Protein AF-Q05W66-F1 (afdb_monomer)

Sequence (215 aa):
MVRSLPITLAFAVAGATLVGPSASAQGSLFTAVPVEETNFVLVAAPIGQGESSQLNIYEQRTSKRPCFAVSGSAPAVVDPLLATFDFTGICNRYIDGNGYSLRIGGDDFGTRYRLAVVKTNQDVELIAVPSRTSASTHVVARAGGAGAGFLKLELEPGWKLMRRHYGDRALGHLYVFREVWPGSEPEPAEPAQSDTDPSADDTKPEAASPAALEP

Radius of gyration: 33.82 Å; Cα contacts (8 Å, |Δi|>4): 365; chains: 1; bounding box: 122×64×103 Å

pLDDT: mean 84.52, std 19.78, range [40.41, 98.81]

Secondary structure (DSSP, 8-state):
----------------------------SSEEEE--GGGEEEEEEEETTTTEEEEEEEEE--TTS-S-EEE-SSSPEEE-GGGGS--TTTEEEE-STTTEEEEETTEE-TTTEEEEEEE-SS-EEEEEEESSTTSPPEEEEE-SS---SSEEEEEPTT-EEEEEEETTEEEEEEEEEESS-TT-PPPPPPP------------PPPPPPPP----

Mean predicted aligned error: 12.91 Å

Foldseek 3Di:
DDDDDDDDDDDPDDDDPPPDDPDPPVQDLKDWAADPPVQKFWKQAADDPFPFTFIKMKGAQDVPDDQWDWDDVQQIAIDRCVVVDVCVNGMDMATALVQEFADAARDTCSVFWDWGWDADQFWIFTWTHGPDPVDDIDTAWTSNGGDTHITTTHGDPQWHKTFIDNVVDTDNYIYRYGHHDVVPDDDPDDPPPPPPPPDDDDDDDDDDDDDDDDD

Nearest PDB structures (foldseek):
  5ljy-assembly1_A  TM=1.955E-01  e=7.771E-01  Hantaan virus 76-118
  4r71-assembly2_C  TM=2.712E-01  e=6.219E+00  Escherichia coli K-12
  8rd8-assembly1_H  TM=1.380E-01  e=8.636E+00  Psychrobacter urativorans

Structure (mmCIF, N/CA/C/O backbone):
data_AF-Q05W66-F1
#
_entry.id   AF-Q05W66-F1
#
loop_
_atom_site.group_PDB
_atom_site.id
_atom_site.type_symbol
_atom_site.label_atom_id
_atom_site.label_alt_id
_atom_site.label_comp_id
_atom_site.label_asym_id
_atom_site.label_entity_id
_atom_site.label_seq_id
_atom_site.pdbx_PDB_ins_code
_atom_site.Cartn_x
_atom_site.Cartn_y
_atom_site.Cartn_z
_atom_site.occupancy
_atom_site.B_iso_or_equiv
_atom_site.auth_seq_id
_atom_site.auth_comp_id
_atom_site.auth_asym_id
_atom_site.auth_atom_id
_atom_site.pdbx_PDB_model_num
ATOM 1 N N . MET A 1 1 ? 63.780 -46.567 -62.711 1.00 42.78 1 MET A N 1
ATOM 2 C CA . MET A 1 1 ? 64.207 -45.163 -62.525 1.00 42.78 1 MET A CA 1
ATOM 3 C C . MET A 1 1 ? 62.993 -44.354 -62.105 1.00 42.78 1 MET A C 1
ATOM 5 O O . MET A 1 1 ? 61.999 -44.474 -62.802 1.00 42.78 1 MET A O 1
ATOM 9 N N . VAL A 1 2 ? 63.129 -43.533 -61.046 1.00 41.09 2 VAL A N 1
ATOM 10 C CA . VAL A 1 2 ? 62.314 -42.323 -60.757 1.00 41.09 2 VAL A CA 1
ATOM 11 C C . VAL A 1 2 ? 60.859 -42.610 -60.322 1.00 41.09 2 VAL A C 1
ATOM 13 O O . VAL A 1 2 ? 60.150 -43.333 -60.994 1.00 41.09 2 VAL A O 1
ATOM 16 N N . ARG A 1 3 ? 60.290 -42.084 -59.233 1.00 42.53 3 ARG A N 1
ATOM 17 C CA . ARG A 1 3 ? 60.699 -41.161 -58.160 1.00 42.53 3 ARG A CA 1
ATOM 18 C C . ARG A 1 3 ? 59.653 -41.332 -57.047 1.00 42.53 3 ARG A C 1
ATOM 20 O O . ARG A 1 3 ? 58.462 -41.327 -57.340 1.00 42.53 3 ARG A O 1
ATOM 27 N N . SER A 1 4 ? 60.086 -41.403 -55.796 1.00 48.19 4 SER A N 1
ATOM 28 C CA . SER A 1 4 ? 59.227 -41.139 -54.639 1.00 48.19 4 SER A CA 1
ATOM 29 C C . SER A 1 4 ? 59.035 -39.628 -54.496 1.00 48.19 4 SER A C 1
ATOM 31 O O . SER A 1 4 ? 60.010 -38.887 -54.632 1.00 48.19 4 SER A O 1
ATOM 33 N N . LEU A 1 5 ? 57.823 -39.176 -54.168 1.00 53.59 5 LEU A N 1
ATOM 34 C CA . LEU A 1 5 ? 57.596 -37.870 -53.547 1.00 53.59 5 LEU A CA 1
ATOM 35 C C . LEU A 1 5 ? 56.498 -38.015 -52.471 1.00 53.59 5 LEU A C 1
ATOM 37 O O . LEU A 1 5 ? 55.404 -38.472 -52.801 1.00 53.59 5 LEU A O 1
ATOM 41 N N . PRO A 1 6 ? 56.775 -37.681 -51.199 1.00 61.06 6 PRO A N 1
ATOM 42 C CA . PRO A 1 6 ? 55.763 -37.578 -50.148 1.00 61.06 6 PRO A CA 1
ATOM 43 C C . PRO A 1 6 ? 55.097 -36.202 -50.242 1.00 61.06 6 PRO A C 1
ATOM 45 O O . PRO A 1 6 ? 55.778 -35.289 -50.687 1.00 61.06 6 PRO A O 1
ATOM 48 N N . ILE A 1 7 ? 53.848 -36.013 -49.795 1.00 55.38 7 ILE A N 1
ATOM 49 C CA . ILE A 1 7 ? 53.351 -34.697 -49.334 1.00 55.38 7 ILE A CA 1
ATOM 50 C C . ILE A 1 7 ? 51.996 -34.836 -48.601 1.00 55.38 7 ILE A C 1
ATOM 52 O O . ILE A 1 7 ? 50.992 -35.275 -49.150 1.00 55.38 7 ILE A O 1
ATOM 56 N N . THR A 1 8 ? 52.075 -34.474 -47.317 1.00 48.09 8 THR A N 1
ATOM 57 C CA . THR A 1 8 ? 51.118 -33.800 -46.416 1.00 48.09 8 THR A CA 1
ATOM 58 C C . THR A 1 8 ? 49.704 -34.332 -46.156 1.00 48.09 8 THR A C 1
ATOM 60 O O . THR A 1 8 ? 48.784 -34.228 -46.959 1.00 48.09 8 THR A O 1
ATOM 63 N N . LEU A 1 9 ? 49.553 -34.701 -44.882 1.00 50.12 9 LEU A N 1
ATOM 64 C CA . LEU A 1 9 ? 48.385 -34.605 -44.011 1.00 50.12 9 LEU A CA 1
ATOM 65 C C . LEU A 1 9 ? 47.638 -33.257 -44.147 1.00 50.12 9 LEU A C 1
ATOM 67 O O . LEU A 1 9 ? 48.252 -32.200 -44.007 1.00 50.12 9 LEU A O 1
ATOM 71 N N . ALA A 1 10 ? 46.312 -33.297 -44.277 1.00 47.03 10 ALA A N 1
ATOM 72 C CA . ALA A 1 10 ? 45.430 -32.188 -43.913 1.00 47.03 10 ALA A CA 1
ATOM 73 C C . ALA A 1 10 ? 44.280 -32.745 -43.059 1.00 47.03 10 ALA A C 1
ATOM 75 O O . ALA A 1 10 ? 43.298 -33.277 -43.570 1.00 47.03 10 ALA A O 1
ATOM 76 N N . PHE A 1 11 ? 44.431 -32.657 -41.736 1.00 47.81 11 PHE A N 1
ATOM 77 C CA . PHE A 1 11 ? 43.329 -32.823 -40.792 1.00 47.81 11 PHE A CA 1
ATOM 78 C C . PHE A 1 11 ? 42.474 -31.551 -40.838 1.00 47.81 11 PHE A C 1
ATOM 80 O O . PHE A 1 11 ? 42.886 -30.511 -40.329 1.00 47.81 11 PHE A O 1
ATOM 87 N N . ALA A 1 12 ? 41.289 -31.620 -41.442 1.00 49.25 12 ALA A N 1
ATOM 88 C CA . ALA A 1 12 ? 40.273 -30.585 -41.287 1.00 49.25 12 ALA A CA 1
ATOM 89 C C . ALA A 1 12 ? 39.531 -30.825 -39.962 1.00 49.25 12 ALA A C 1
ATOM 91 O O . ALA A 1 12 ? 38.670 -31.699 -39.868 1.00 49.25 12 ALA A O 1
ATOM 92 N N . VAL A 1 13 ? 39.902 -30.082 -38.918 1.00 50.97 13 VAL A N 1
ATOM 93 C CA . VAL A 1 13 ? 39.201 -30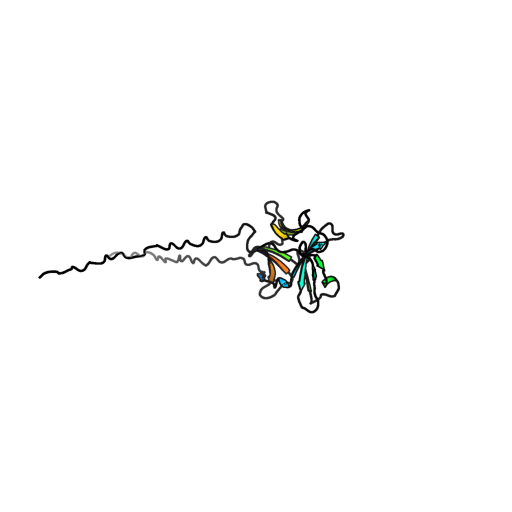.073 -37.628 1.00 50.97 13 VAL A CA 1
ATOM 94 C C . VAL A 1 13 ? 38.163 -28.949 -37.620 1.00 50.97 13 VAL A C 1
ATOM 96 O O . VAL A 1 13 ? 38.506 -27.783 -37.757 1.00 50.97 13 VAL A O 1
ATOM 99 N N . ALA A 1 14 ? 36.910 -29.377 -37.458 1.00 50.44 14 ALA A N 1
ATOM 100 C CA . ALA A 1 14 ? 35.774 -28.777 -36.754 1.00 50.44 14 ALA A CA 1
ATOM 101 C C . ALA A 1 14 ? 35.476 -27.266 -36.864 1.00 50.44 14 ALA A C 1
ATOM 103 O O . ALA A 1 14 ? 36.225 -26.407 -36.412 1.00 50.44 14 ALA A O 1
ATOM 104 N N . GLY A 1 15 ? 34.234 -26.984 -37.264 1.00 45.28 15 GLY A N 1
ATOM 105 C CA . GLY A 1 15 ? 33.550 -25.714 -37.032 1.00 45.28 15 GLY A CA 1
ATOM 106 C C . GLY A 1 15 ? 32.040 -25.911 -36.898 1.00 45.28 15 GLY A C 1
ATOM 107 O O . GLY A 1 15 ? 31.280 -25.323 -37.655 1.00 45.28 15 GLY A O 1
ATOM 108 N N . ALA A 1 16 ? 31.586 -26.777 -35.986 1.00 56.00 16 ALA A N 1
ATOM 109 C CA . ALA A 1 16 ? 30.172 -26.827 -35.616 1.00 56.00 16 ALA A CA 1
ATOM 110 C C . ALA A 1 16 ? 29.905 -25.716 -34.590 1.00 56.00 16 ALA A C 1
ATOM 112 O O . ALA A 1 16 ? 30.181 -25.874 -33.401 1.00 56.00 16 ALA A O 1
ATOM 113 N N . THR A 1 17 ? 29.405 -24.569 -35.048 1.00 53.19 17 THR A N 1
ATOM 114 C CA . THR A 1 17 ? 28.887 -23.515 -34.171 1.00 53.19 17 THR A CA 1
ATOM 115 C C . THR A 1 17 ? 27.607 -24.017 -33.509 1.00 53.19 17 THR A C 1
ATOM 117 O O . THR A 1 17 ? 26.521 -23.930 -34.082 1.00 53.19 17 THR A O 1
ATOM 120 N N . LEU A 1 18 ? 27.733 -24.572 -32.304 1.00 53.19 18 LEU A N 1
ATOM 121 C CA . LEU A 1 18 ? 26.594 -24.818 -31.427 1.00 53.19 18 LEU A CA 1
ATOM 122 C C . LEU A 1 18 ? 26.020 -23.459 -31.016 1.00 53.19 18 LEU A C 1
ATOM 124 O O . LEU A 1 18 ? 26.555 -22.784 -30.137 1.00 53.19 18 LEU A O 1
ATOM 128 N N . VAL A 1 19 ? 24.931 -23.048 -31.664 1.00 59.81 19 VAL A N 1
ATOM 129 C CA . VAL A 1 19 ? 24.070 -21.974 -31.164 1.00 59.81 19 VAL A CA 1
ATOM 130 C C . VAL A 1 19 ? 23.326 -22.552 -29.962 1.00 59.81 19 VAL A C 1
ATOM 132 O O . VAL A 1 19 ? 22.306 -23.222 -30.105 1.00 59.81 19 VAL A O 1
ATOM 135 N N . GLY A 1 20 ? 23.898 -22.380 -28.771 1.00 53.84 20 GLY A N 1
ATOM 136 C CA . GLY A 1 20 ? 23.217 -22.699 -27.521 1.00 53.84 20 GLY A CA 1
ATOM 137 C C . GLY A 1 20 ? 22.013 -21.769 -27.317 1.00 53.84 20 GLY A C 1
ATOM 138 O O . GLY A 1 20 ? 22.053 -20.617 -27.762 1.00 53.84 20 GLY A O 1
ATOM 139 N N . PRO A 1 21 ? 20.936 -22.228 -26.657 1.00 51.75 21 PRO A N 1
ATOM 140 C CA . PRO A 1 21 ? 19.794 -21.374 -26.365 1.00 51.75 21 PRO A CA 1
ATOM 141 C C . PRO A 1 21 ? 20.244 -20.188 -25.505 1.00 51.75 21 PRO A C 1
ATOM 143 O O . PRO A 1 21 ? 20.767 -20.356 -24.403 1.00 51.75 21 PRO A O 1
ATOM 146 N N . SER A 1 22 ? 20.040 -18.975 -26.020 1.00 56.84 22 SER A N 1
ATOM 147 C CA . SER A 1 22 ? 20.201 -17.737 -25.257 1.00 56.84 22 SER A CA 1
ATOM 148 C C . SER A 1 22 ? 19.035 -17.608 -24.280 1.00 56.84 22 SER A C 1
ATOM 150 O O . SER A 1 22 ? 18.028 -16.978 -24.581 1.00 56.84 22 SER A O 1
ATOM 152 N N . ALA A 1 23 ? 19.154 -18.240 -23.117 1.00 55.91 23 ALA A N 1
ATOM 153 C CA . ALA A 1 23 ? 18.226 -18.061 -22.012 1.00 55.91 23 ALA A CA 1
ATOM 154 C C . ALA A 1 23 ? 18.996 -17.556 -20.793 1.00 55.91 23 ALA A C 1
ATOM 156 O O . ALA A 1 23 ? 19.421 -18.324 -19.938 1.00 55.91 23 ALA A O 1
ATOM 157 N N . SER A 1 24 ? 19.141 -16.237 -20.718 1.00 44.25 24 SER A N 1
ATOM 158 C CA . SER A 1 24 ? 19.475 -15.556 -19.471 1.00 44.25 24 SER A CA 1
ATOM 159 C C . SER A 1 24 ? 18.366 -14.561 -19.165 1.00 44.25 24 SER A C 1
ATOM 161 O O . SER A 1 24 ? 18.575 -13.353 -19.181 1.00 44.25 24 SER A O 1
ATOM 163 N N . ALA A 1 25 ? 17.165 -15.069 -18.878 1.00 50.47 25 ALA A N 1
ATOM 164 C CA . ALA A 1 25 ? 16.296 -14.338 -17.971 1.00 50.47 25 ALA A CA 1
ATOM 165 C C . ALA A 1 25 ? 17.044 -14.323 -16.634 1.00 50.47 25 ALA A C 1
ATOM 167 O O . ALA A 1 25 ? 17.128 -15.349 -15.958 1.00 50.47 25 ALA A O 1
ATOM 168 N N . GLN A 1 26 ? 17.663 -13.195 -16.282 1.00 50.19 26 GLN A N 1
ATOM 169 C CA . GLN A 1 26 ? 18.168 -12.965 -14.931 1.00 50.19 26 GLN A CA 1
ATOM 170 C C . GLN A 1 26 ? 16.948 -12.834 -14.018 1.00 50.19 26 GLN A C 1
ATOM 172 O O . GLN A 1 26 ? 16.561 -11.742 -13.616 1.00 50.19 26 GLN A O 1
ATOM 177 N N . GLY A 1 27 ? 16.283 -13.961 -13.760 1.00 56.97 27 GLY A N 1
ATOM 178 C CA . GLY A 1 27 ? 15.206 -14.035 -12.796 1.00 56.97 27 GLY A CA 1
ATOM 179 C C . GLY A 1 27 ? 15.754 -13.525 -11.476 1.00 56.97 27 GLY A C 1
ATOM 180 O O . GLY A 1 27 ? 16.773 -14.021 -10.990 1.00 56.97 27 GLY A O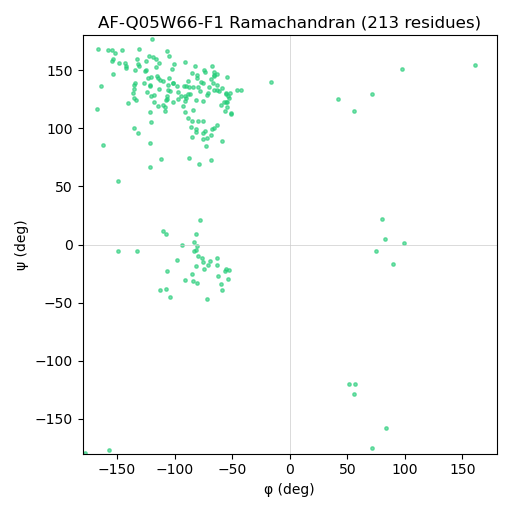 1
ATOM 181 N N . SER A 1 28 ? 15.116 -12.491 -10.930 1.00 70.94 28 SER A N 1
ATOM 182 C CA . SER A 1 28 ? 15.382 -12.054 -9.565 1.00 70.94 28 SER A CA 1
ATOM 183 C C . SER A 1 28 ? 15.422 -13.287 -8.659 1.00 70.94 28 SER A C 1
ATOM 185 O O . SER A 1 28 ? 14.536 -14.138 -8.738 1.00 70.94 28 SER A O 1
ATOM 187 N N . LEU A 1 29 ? 16.438 -13.377 -7.793 1.00 85.75 29 LEU A N 1
ATOM 188 C CA . LEU A 1 29 ? 16.556 -14.442 -6.787 1.00 85.75 29 LEU A CA 1
ATOM 189 C C . LEU A 1 29 ? 15.277 -14.569 -5.937 1.00 85.75 29 LEU A C 1
ATOM 191 O O . LEU A 1 29 ? 15.002 -15.624 -5.369 1.00 85.75 29 LEU A O 1
ATOM 195 N N . PHE A 1 30 ? 14.485 -13.496 -5.881 1.00 93.38 30 PHE A N 1
ATOM 196 C CA . PHE A 1 30 ? 13.158 -13.500 -5.305 1.00 93.38 30 PHE A CA 1
ATOM 197 C C . PHE A 1 30 ? 12.056 -13.493 -6.363 1.00 93.38 30 PHE A C 1
ATOM 199 O O . PHE A 1 30 ? 12.018 -12.643 -7.262 1.00 93.38 30 PHE A O 1
ATOM 206 N N . THR A 1 31 ? 11.087 -14.381 -6.173 1.00 94.81 31 THR A N 1
ATOM 207 C CA . THR A 1 31 ? 9.860 -14.432 -6.967 1.00 94.81 31 THR A CA 1
ATOM 208 C C . THR A 1 31 ? 8.762 -13.585 -6.324 1.00 94.81 31 THR A C 1
ATOM 210 O O . THR A 1 31 ? 8.798 -13.276 -5.129 1.00 94.81 31 THR A O 1
ATOM 213 N N . ALA A 1 32 ? 7.794 -13.172 -7.142 1.00 96.75 32 ALA A N 1
ATOM 214 C CA . ALA A 1 32 ? 6.581 -12.498 -6.703 1.00 96.75 32 ALA A CA 1
ATOM 215 C C . ALA A 1 32 ? 5.410 -13.470 -6.857 1.00 96.75 32 ALA A C 1
ATOM 217 O O . ALA A 1 32 ? 5.123 -13.914 -7.966 1.00 96.75 32 ALA A O 1
ATOM 218 N N . VAL A 1 33 ? 4.756 -13.810 -5.750 1.00 97.62 33 VAL A N 1
ATOM 219 C CA . VAL A 1 33 ? 3.643 -14.768 -5.715 1.00 97.62 33 VAL A CA 1
ATOM 220 C C . VAL A 1 33 ? 2.358 -14.030 -5.338 1.00 97.62 33 VAL A C 1
ATOM 222 O O . VAL A 1 33 ? 2.405 -13.229 -4.404 1.00 97.62 33 VAL A O 1
ATOM 225 N N . PRO A 1 34 ? 1.223 -14.251 -6.027 1.00 97.81 34 PRO A N 1
ATOM 226 C CA . PRO A 1 34 ? -0.044 -13.619 -5.665 1.00 97.81 34 PRO A CA 1
ATOM 227 C C . PRO A 1 34 ? -0.434 -13.865 -4.208 1.00 97.81 34 PRO A C 1
ATOM 229 O O . PRO A 1 34 ? -0.194 -14.943 -3.661 1.00 97.81 34 PRO A O 1
ATOM 232 N N . VAL A 1 35 ? -1.044 -12.858 -3.588 1.00 98.44 35 VAL A N 1
ATOM 233 C CA . VAL A 1 35 ? -1.687 -12.990 -2.276 1.00 98.44 35 VAL A CA 1
ATOM 234 C C . VAL A 1 35 ? -3.204 -13.019 -2.436 1.00 98.44 35 VAL A C 1
ATOM 236 O O . VAL A 1 35 ? -3.730 -12.594 -3.459 1.00 98.44 35 VAL A O 1
ATOM 239 N N . GLU A 1 36 ? -3.907 -13.492 -1.409 1.00 97.75 36 GLU A N 1
ATOM 240 C CA . GLU A 1 36 ? -5.358 -13.327 -1.319 1.00 97.75 36 GLU A CA 1
ATOM 241 C C . GLU A 1 36 ? -5.673 -11.879 -0.923 1.00 97.75 36 GLU A C 1
ATOM 243 O O . GLU A 1 36 ? -5.587 -11.523 0.255 1.00 97.75 36 GLU A O 1
ATOM 248 N N . GLU A 1 37 ? -5.963 -11.027 -1.906 1.00 96.12 37 GLU A N 1
ATOM 249 C CA . GLU A 1 37 ? -6.066 -9.576 -1.716 1.00 96.12 37 GLU A CA 1
ATOM 250 C C . GLU A 1 37 ? -7.182 -9.169 -0.755 1.00 96.12 37 GLU A C 1
ATOM 252 O O . GLU A 1 37 ? -7.043 -8.161 -0.063 1.00 96.12 37 GLU A O 1
ATOM 257 N N . THR A 1 38 ? -8.243 -9.971 -0.616 1.00 97.38 38 THR A N 1
ATOM 258 C CA . THR A 1 38 ? -9.332 -9.680 0.332 1.00 97.38 38 THR A CA 1
ATOM 259 C C . THR A 1 38 ? -8.874 -9.686 1.791 1.00 97.38 38 THR A C 1
ATOM 261 O O . THR A 1 38 ? -9.563 -9.147 2.655 1.00 97.38 38 THR A O 1
ATOM 264 N N . ASN A 1 39 ? -7.716 -10.286 2.085 1.00 98.44 39 ASN A N 1
ATOM 265 C CA . ASN A 1 39 ? -7.112 -10.251 3.416 1.00 98.44 39 ASN A CA 1
ATOM 266 C C . ASN A 1 39 ? -6.336 -8.956 3.687 1.00 98.44 39 ASN A C 1
ATOM 268 O O . ASN A 1 39 ? -5.841 -8.783 4.802 1.00 98.44 39 ASN A O 1
ATOM 272 N N . PHE A 1 40 ? -6.201 -8.060 2.707 1.00 98.81 40 PHE A N 1
ATOM 273 C CA . PHE A 1 40 ? -5.380 -6.859 2.809 1.00 98.81 40 PHE A CA 1
ATOM 274 C C . PHE A 1 40 ? -6.203 -5.575 2.723 1.00 98.81 40 PHE A C 1
ATOM 276 O O . PHE A 1 40 ? -7.247 -5.506 2.079 1.00 98.81 40 PHE A O 1
ATOM 283 N N . VAL A 1 41 ? -5.680 -4.519 3.343 1.00 98.81 41 VAL A N 1
ATOM 284 C CA . VAL A 1 41 ? -6.124 -3.142 3.110 1.00 98.81 41 VAL A CA 1
ATOM 285 C C . VAL A 1 41 ? -4.907 -2.228 2.993 1.00 98.81 41 VAL A C 1
ATOM 287 O O . VAL A 1 41 ? -4.001 -2.284 3.829 1.00 98.81 41 VAL A O 1
ATOM 290 N N . LEU A 1 42 ? -4.871 -1.403 1.943 1.00 98.81 42 LEU A N 1
ATOM 291 C CA . LEU A 1 42 ? -3.902 -0.318 1.801 1.00 98.81 42 LEU A CA 1
ATOM 292 C C . LEU A 1 42 ? -4.493 0.937 2.435 1.00 98.81 42 LEU A C 1
ATOM 294 O O . LEU A 1 42 ? -5.669 1.246 2.244 1.00 98.81 42 LEU A O 1
ATOM 298 N N . VAL A 1 43 ? -3.678 1.653 3.200 1.00 98.75 43 VAL A N 1
ATOM 299 C CA . VAL A 1 43 ? -4.140 2.748 4.048 1.00 98.75 43 VAL A CA 1
ATOM 300 C C . VAL A 1 43 ? -3.211 3.942 3.920 1.00 98.75 43 VAL A C 1
ATOM 302 O O . VAL A 1 43 ? -2.008 3.836 4.165 1.00 98.75 43 VAL A O 1
ATOM 305 N N . ALA A 1 44 ? -3.777 5.100 3.599 1.00 98.50 44 ALA A N 1
ATOM 306 C CA . ALA A 1 44 ? -3.142 6.388 3.817 1.00 98.50 44 ALA A CA 1
ATOM 307 C C . ALA A 1 44 ? -3.218 6.712 5.314 1.00 98.50 44 ALA A C 1
ATOM 309 O O . ALA A 1 44 ? -4.194 7.286 5.794 1.00 98.50 44 ALA A O 1
ATOM 310 N N . ALA A 1 45 ? -2.200 6.308 6.068 1.00 98.06 45 ALA A N 1
ATOM 311 C CA . ALA A 1 45 ? -2.152 6.486 7.512 1.00 98.06 45 ALA A CA 1
ATOM 312 C C . ALA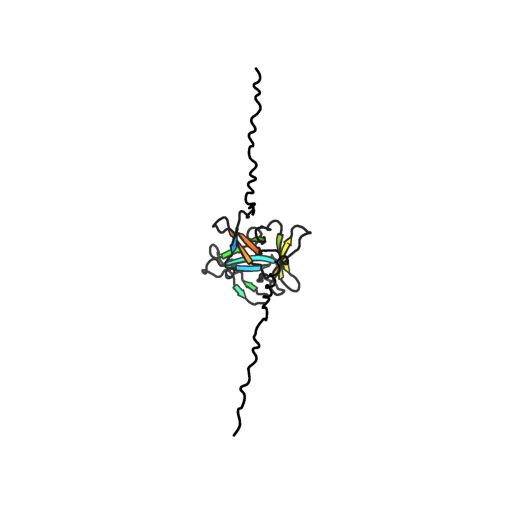 A 1 45 ? -1.531 7.844 7.878 1.00 98.06 45 ALA A C 1
ATOM 314 O O . ALA A 1 45 ? -0.451 8.161 7.374 1.00 98.06 45 ALA A O 1
ATOM 315 N N . PRO A 1 46 ? -2.169 8.650 8.742 1.00 96.44 46 PRO A N 1
ATOM 316 C CA . PRO A 1 46 ? -1.647 9.948 9.149 1.00 96.44 46 PRO A CA 1
ATOM 317 C C . PRO A 1 46 ? -0.353 9.803 9.961 1.00 96.44 46 PRO A C 1
ATOM 319 O O . PRO A 1 46 ? -0.202 8.876 10.757 1.00 96.44 46 PRO A O 1
ATOM 322 N N . ILE A 1 47 ? 0.564 10.753 9.784 1.00 93.81 47 ILE A N 1
ATOM 323 C CA . ILE A 1 47 ? 1.796 10.877 10.571 1.00 93.81 47 ILE A CA 1
ATOM 324 C C . ILE A 1 47 ? 1.639 12.052 11.539 1.00 93.81 47 ILE A C 1
ATOM 326 O O . ILE A 1 47 ? 1.235 13.147 11.140 1.00 93.81 47 ILE A O 1
ATOM 330 N N . GLY A 1 48 ? 1.996 11.848 12.810 1.00 90.31 48 GLY A N 1
ATOM 331 C CA . GLY A 1 48 ? 1.944 12.897 13.831 1.00 90.31 48 GLY A CA 1
ATOM 332 C C . GLY A 1 48 ? 0.540 13.492 13.964 1.00 90.31 48 GLY A C 1
ATOM 333 O O . GLY A 1 48 ? -0.406 12.769 14.253 1.00 90.31 48 GLY A O 1
ATOM 334 N N . GLN A 1 49 ? 0.414 14.802 13.727 1.00 85.56 49 GLN A N 1
ATOM 335 C CA . GLN A 1 49 ? -0.862 15.530 13.804 1.00 85.56 49 GLN A CA 1
ATOM 336 C C . GLN A 1 49 ? -1.752 15.374 12.553 1.00 85.56 49 GLN A C 1
ATOM 338 O O . GLN A 1 49 ? -2.859 15.898 12.524 1.00 85.56 49 GLN A O 1
ATOM 343 N N . GLY A 1 50 ? -1.300 14.644 11.525 1.00 86.56 50 GLY A N 1
ATOM 344 C CA . GLY A 1 50 ? -2.108 14.320 10.342 1.00 86.56 50 GLY A CA 1
ATOM 345 C C . GLY A 1 50 ? -1.873 15.192 9.106 1.00 86.56 50 GLY A C 1
ATOM 346 O O . GLY A 1 50 ? -2.477 14.924 8.067 1.00 86.56 50 GLY A O 1
ATOM 347 N N . GLU A 1 51 ? -0.950 16.156 9.167 1.00 87.62 51 GLU A N 1
ATOM 348 C CA . GLU A 1 51 ? -0.561 17.002 8.022 1.00 87.62 51 GLU A CA 1
ATOM 349 C C . GLU A 1 51 ? -0.003 16.187 6.844 1.00 87.62 51 GLU A C 1
ATOM 351 O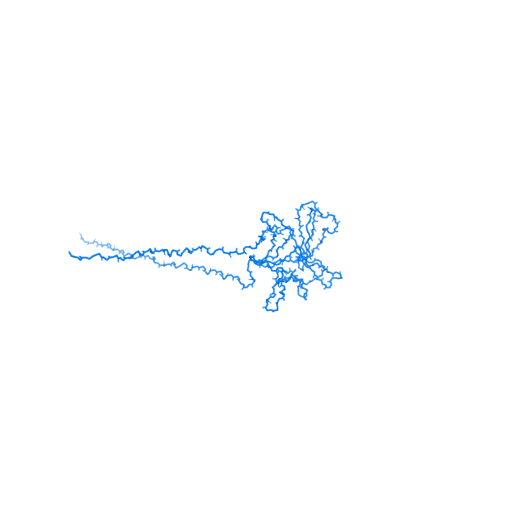 O . GLU A 1 51 ? -0.233 16.496 5.678 1.00 87.62 51 GLU A O 1
ATOM 356 N N . SER A 1 52 ? 0.692 15.088 7.140 1.00 93.38 52 SER A N 1
ATOM 357 C CA . SER A 1 52 ? 1.208 14.146 6.144 1.00 93.38 52 SER A CA 1
ATOM 358 C C . SER A 1 52 ? 0.670 12.741 6.395 1.00 93.38 52 SER A C 1
ATOM 360 O O . SER A 1 52 ? 0.166 12.438 7.480 1.00 93.38 52 SER A O 1
ATOM 362 N N . SER A 1 53 ? 0.754 11.890 5.374 1.00 97.19 53 SER A N 1
ATOM 363 C CA . SER A 1 53 ? 0.392 10.478 5.469 1.00 97.19 53 SER A CA 1
ATOM 364 C C . SER A 1 53 ? 1.492 9.595 4.889 1.00 97.19 53 SER A C 1
ATOM 366 O O . SER A 1 53 ? 2.239 10.009 4.003 1.00 97.19 53 SER A O 1
ATOM 368 N N . GLN A 1 54 ? 1.561 8.363 5.376 1.00 97.31 54 GLN A N 1
ATOM 369 C CA . GLN A 1 54 ? 2.373 7.282 4.824 1.00 97.31 54 GLN A CA 1
ATOM 370 C C . GLN A 1 54 ? 1.487 6.123 4.379 1.00 97.31 54 GLN A C 1
ATOM 372 O O . GLN A 1 54 ? 0.340 5.999 4.812 1.00 97.31 54 GLN A O 1
ATOM 377 N N . LEU A 1 55 ? 2.037 5.257 3.530 1.00 98.62 55 LEU A N 1
ATOM 378 C CA . LEU A 1 55 ? 1.395 3.996 3.199 1.00 98.62 55 LEU A CA 1
ATOM 379 C C . LEU A 1 55 ? 1.562 3.024 4.368 1.00 98.62 55 LEU A C 1
ATOM 381 O O . LEU A 1 55 ? 2.678 2.687 4.754 1.00 98.62 55 LEU A O 1
ATOM 385 N N . ASN A 1 56 ? 0.442 2.524 4.867 1.00 98.69 56 ASN A N 1
ATOM 386 C CA . ASN A 1 56 ? 0.398 1.317 5.671 1.00 98.69 56 ASN A CA 1
ATOM 387 C C . ASN A 1 56 ? -0.373 0.239 4.906 1.00 98.69 56 ASN A C 1
ATOM 389 O O . ASN A 1 56 ? -1.368 0.534 4.251 1.00 98.69 56 ASN A O 1
ATOM 393 N N . ILE A 1 57 ? 0.054 -1.015 5.020 1.00 98.81 57 ILE A N 1
ATOM 394 C CA . ILE A 1 57 ? -0.700 -2.175 4.540 1.00 98.81 57 ILE A CA 1
ATOM 395 C C . ILE A 1 57 ? -0.963 -3.080 5.741 1.00 98.81 57 ILE A C 1
ATOM 397 O O . ILE A 1 57 ? -0.032 -3.422 6.482 1.00 98.81 57 ILE A O 1
ATOM 401 N N . TYR A 1 58 ? -2.220 -3.453 5.953 1.00 98.81 58 TYR A N 1
ATOM 402 C CA . TYR A 1 58 ? -2.616 -4.392 7.004 1.00 98.81 58 TYR A CA 1
ATOM 403 C C . TYR A 1 58 ? -3.068 -5.703 6.379 1.00 98.81 58 TYR A C 1
ATOM 405 O O . TYR A 1 58 ? -3.733 -5.689 5.350 1.00 98.81 58 TYR A O 1
ATOM 413 N N . GLU A 1 59 ? -2.707 -6.822 7.003 1.00 98.75 59 GLU A N 1
ATOM 414 C CA . GLU A 1 59 ? -3.067 -8.170 6.552 1.00 98.75 59 GLU A CA 1
ATOM 415 C C . GLU A 1 59 ? -3.785 -8.934 7.664 1.00 98.75 59 GLU A C 1
ATOM 417 O O . GLU A 1 59 ? -3.278 -9.029 8.787 1.00 98.75 59 GLU A O 1
ATOM 422 N N . GLN A 1 60 ? -4.915 -9.544 7.320 1.00 98.69 60 GLN A N 1
ATOM 423 C CA . GLN A 1 60 ? -5.633 -10.526 8.119 1.00 98.69 60 GLN A CA 1
ATOM 424 C C . GLN A 1 60 ? -5.037 -11.921 7.884 1.00 98.69 60 GLN A C 1
ATOM 426 O O . GLN A 1 60 ? -5.257 -12.528 6.841 1.00 98.69 60 GLN A O 1
ATOM 431 N N . ARG A 1 61 ? -4.290 -12.469 8.853 1.00 98.00 61 ARG A N 1
ATOM 432 C CA . ARG A 1 61 ? -3.670 -13.804 8.700 1.00 98.00 61 ARG A CA 1
ATOM 433 C C . ARG A 1 61 ? -4.544 -14.945 9.198 1.00 98.00 61 ARG A C 1
ATOM 435 O O . ARG A 1 61 ? -4.418 -16.072 8.736 1.00 98.00 61 ARG A O 1
ATOM 442 N N . THR A 1 62 ? -5.369 -14.674 10.205 1.00 98.06 62 THR A N 1
ATOM 443 C CA . THR A 1 62 ? -6.270 -15.657 10.829 1.00 98.06 62 THR A CA 1
ATOM 444 C C . THR A 1 62 ? -7.577 -14.978 11.196 1.00 98.06 62 THR A C 1
ATOM 446 O O . THR A 1 62 ? -7.568 -13.788 11.465 1.00 98.06 62 THR A O 1
ATOM 449 N N . SER A 1 63 ? -8.684 -15.700 11.323 1.00 96.69 63 SER A N 1
ATOM 450 C CA . SER A 1 63 ? -9.976 -15.118 11.724 1.00 96.69 63 SER A CA 1
ATOM 451 C C . SER A 1 63 ? -10.142 -14.915 13.239 1.00 96.69 63 SER A C 1
ATOM 453 O O . SER A 1 63 ? -11.234 -14.580 13.692 1.00 96.69 63 SER A O 1
ATOM 455 N N . LYS A 1 64 ? -9.083 -15.100 14.048 1.00 97.69 64 LYS A N 1
ATOM 456 C CA . LYS A 1 64 ? -9.171 -15.041 15.522 1.00 97.69 64 LYS A CA 1
ATOM 457 C C . LYS A 1 64 ? -9.685 -13.691 16.027 1.00 97.69 64 LYS A C 1
ATOM 459 O O . LYS A 1 64 ? -10.433 -13.656 16.999 1.00 97.69 64 LYS A O 1
ATOM 464 N N . ARG A 1 65 ? -9.254 -12.598 15.391 1.00 98.00 65 ARG A N 1
ATOM 465 C CA . ARG A 1 65 ? -9.756 -11.233 15.601 1.00 98.00 65 ARG A CA 1
ATOM 466 C C . ARG A 1 65 ? -9.566 -10.392 14.339 1.00 98.00 65 ARG A C 1
ATOM 468 O O . ARG A 1 65 ? -8.556 -10.589 13.663 1.00 98.00 65 ARG A O 1
ATOM 475 N N . PRO A 1 66 ? -10.474 -9.446 14.049 1.00 98.44 66 PRO A N 1
ATOM 476 C CA . PRO A 1 66 ? -10.327 -8.545 12.914 1.00 98.44 66 PRO A CA 1
ATOM 477 C C . PRO A 1 66 ? -9.118 -7.618 13.097 1.00 98.44 66 PRO A C 1
ATOM 479 O O . PRO A 1 66 ? -8.919 -7.037 14.164 1.00 98.44 66 PRO A O 1
ATOM 482 N N . CYS A 1 67 ? -8.306 -7.489 12.051 1.00 98.75 67 CYS A N 1
ATOM 483 C CA . CYS A 1 67 ? -7.124 -6.625 12.031 1.00 98.75 67 CYS A CA 1
ATOM 484 C C . CYS A 1 67 ? -7.464 -5.181 11.663 1.00 98.75 67 CYS A C 1
ATOM 486 O O . CYS A 1 67 ? -6.747 -4.261 12.047 1.00 98.75 67 CYS A O 1
ATOM 488 N N . PHE A 1 68 ? -8.554 -4.983 10.930 1.00 98.69 68 PHE A N 1
ATOM 489 C CA . PHE A 1 68 ? -9.048 -3.684 10.509 1.00 98.69 68 PHE A CA 1
ATOM 490 C C . PHE A 1 68 ? -10.560 -3.749 10.275 1.00 98.69 68 PHE A C 1
ATOM 492 O O . PHE A 1 68 ? -11.112 -4.830 10.061 1.00 98.69 68 PHE A O 1
ATOM 499 N N . ALA A 1 69 ? -11.217 -2.594 10.294 1.00 98.38 69 ALA A N 1
ATOM 500 C CA . ALA A 1 69 ? -12.578 -2.425 9.794 1.00 98.38 69 ALA A CA 1
ATOM 501 C C . ALA A 1 69 ? -12.610 -1.288 8.768 1.00 98.38 69 ALA A C 1
ATOM 503 O O . ALA A 1 69 ? -11.822 -0.350 8.859 1.00 98.38 69 ALA A O 1
ATOM 504 N N . VAL A 1 70 ? -13.506 -1.378 7.787 1.00 98.31 70 VAL A N 1
ATOM 505 C CA . VAL A 1 70 ? -13.683 -0.360 6.743 1.00 98.31 70 VAL A CA 1
ATOM 506 C C . VAL A 1 70 ? -15.116 0.148 6.795 1.00 98.31 70 VAL A C 1
ATOM 508 O O . VAL A 1 70 ? -16.050 -0.640 6.940 1.00 98.31 70 VAL A O 1
ATOM 511 N N . SER A 1 71 ? -15.293 1.460 6.673 1.00 97.38 71 SER A N 1
ATOM 512 C CA . SER A 1 71 ? -16.609 2.104 6.647 1.00 97.38 71 SER A CA 1
ATOM 513 C C . SER A 1 71 ? -16.644 3.266 5.656 1.00 97.38 71 SER A C 1
ATOM 515 O O . SER A 1 71 ? -15.622 3.897 5.391 1.00 97.38 71 SER A O 1
ATOM 517 N N . GLY A 1 72 ? -17.825 3.554 5.104 1.00 94.25 72 GLY A N 1
ATOM 518 C CA . GLY A 1 72 ? -17.973 4.542 4.032 1.00 94.25 72 GLY A CA 1
ATOM 519 C C . GLY A 1 72 ? -17.401 4.056 2.695 1.00 94.25 72 GLY A C 1
ATOM 520 O O . GLY A 1 72 ? -17.002 2.900 2.563 1.00 94.25 72 GLY A O 1
ATOM 521 N N . SER A 1 73 ? -17.396 4.932 1.688 1.00 88.56 73 SER A N 1
ATOM 522 C CA . SER A 1 73 ? -17.009 4.553 0.320 1.00 88.56 73 SER A CA 1
ATOM 523 C C . SER A 1 73 ? -16.359 5.659 -0.523 1.00 88.56 73 SER A C 1
ATOM 525 O O . SER A 1 73 ? -15.942 5.361 -1.634 1.00 88.56 73 SER A O 1
ATOM 527 N N . ALA A 1 74 ? -16.279 6.913 -0.051 1.00 87.44 74 ALA A N 1
ATOM 528 C CA . ALA A 1 74 ? -15.718 8.026 -0.834 1.00 87.44 74 ALA A CA 1
ATOM 529 C C . ALA A 1 74 ? -15.327 9.253 0.033 1.00 87.44 74 ALA A C 1
ATOM 531 O O . ALA A 1 74 ? -16.131 10.178 0.171 1.00 87.44 74 ALA A O 1
ATOM 532 N N . PRO A 1 75 ? -14.114 9.293 0.620 1.00 95.19 75 PRO A N 1
ATOM 533 C CA . PRO A 1 75 ? -13.188 8.173 0.785 1.00 95.19 75 PRO A CA 1
ATOM 534 C C . PRO A 1 75 ? -13.658 7.215 1.892 1.00 95.19 75 PRO A C 1
ATOM 536 O O . PRO A 1 75 ? -14.324 7.620 2.848 1.00 95.19 75 PRO A O 1
ATOM 539 N N . ALA A 1 76 ? -13.324 5.929 1.777 1.00 98.12 76 ALA A N 1
ATOM 540 C CA . ALA A 1 76 ? -13.585 4.970 2.850 1.00 98.12 76 ALA A CA 1
ATOM 541 C C . ALA A 1 76 ? -12.579 5.152 4.001 1.00 98.12 76 ALA A C 1
ATOM 543 O O . ALA A 1 76 ? -11.381 5.336 3.775 1.00 98.12 76 ALA A O 1
ATOM 544 N N . VAL A 1 77 ? -13.060 5.069 5.240 1.00 98.25 77 VAL A N 1
ATOM 545 C CA . VAL A 1 77 ? -12.257 5.192 6.464 1.00 98.25 77 VAL A CA 1
ATOM 546 C C . VAL A 1 77 ? -11.909 3.803 6.990 1.00 98.25 77 VAL A C 1
ATOM 548 O O . VAL A 1 77 ? -12.766 2.917 7.043 1.00 98.25 77 VAL A O 1
ATOM 551 N N . VAL A 1 78 ? -10.654 3.627 7.401 1.00 98.69 78 VAL A N 1
ATOM 552 C CA . VAL A 1 78 ? -10.116 2.389 7.971 1.00 98.69 78 VAL A CA 1
ATOM 553 C C . VAL A 1 78 ? -9.882 2.565 9.466 1.00 98.69 78 VAL A C 1
ATOM 555 O O . VAL A 1 78 ? -9.125 3.438 9.879 1.00 98.69 78 VAL A O 1
ATOM 558 N N . ASP A 1 79 ? -10.473 1.697 10.279 1.00 98.44 79 ASP A N 1
ATOM 559 C CA . ASP A 1 79 ? -10.142 1.571 11.698 1.00 98.44 79 ASP A CA 1
ATOM 560 C C . ASP A 1 79 ? -9.029 0.516 11.877 1.00 98.44 79 ASP A C 1
ATOM 562 O O . ASP A 1 79 ? -9.260 -0.666 11.585 1.00 98.44 79 ASP A O 1
ATOM 566 N N . PRO A 1 80 ? -7.809 0.893 12.314 1.00 97.88 80 PRO A N 1
ATOM 567 C CA . PRO A 1 80 ? -6.691 -0.028 12.506 1.00 97.88 80 PRO A CA 1
ATOM 568 C C . PRO A 1 80 ? -6.819 -0.825 13.819 1.00 97.88 80 PRO A C 1
ATOM 570 O O . PRO A 1 80 ? -6.010 -0.678 14.741 1.00 97.88 80 PRO A O 1
ATOM 573 N N . LEU A 1 81 ? -7.793 -1.737 13.880 1.00 98.62 81 LEU A N 1
ATOM 574 C CA . LEU A 1 81 ? -8.105 -2.561 15.059 1.00 98.62 81 LEU A CA 1
ATOM 575 C C . LEU A 1 81 ? -6.904 -3.338 15.619 1.00 98.62 81 LEU A C 1
ATOM 577 O O . LEU A 1 81 ? -6.829 -3.550 16.831 1.00 98.62 81 LEU A O 1
ATOM 581 N N . LEU A 1 82 ? -5.937 -3.716 14.774 1.00 98.00 82 LEU A N 1
ATOM 582 C CA . LEU A 1 82 ? -4.691 -4.369 15.189 1.00 98.00 82 LEU A CA 1
ATOM 583 C C . LEU A 1 82 ? -3.895 -3.587 16.249 1.00 98.00 82 LEU A C 1
ATOM 585 O O . LEU A 1 82 ? -3.075 -4.176 16.944 1.00 98.00 82 LEU A O 1
ATOM 589 N N . ALA A 1 83 ? -4.113 -2.275 16.386 1.00 96.00 83 ALA A N 1
ATOM 590 C CA . ALA A 1 83 ? -3.460 -1.452 17.405 1.00 96.00 83 ALA A CA 1
ATOM 591 C C . ALA A 1 83 ? -4.057 -1.633 18.814 1.00 96.00 83 ALA A C 1
ATOM 593 O O . ALA A 1 83 ? -3.472 -1.173 19.791 1.00 96.00 83 ALA A O 1
ATOM 594 N N . THR A 1 84 ? -5.207 -2.301 18.933 1.00 97.56 84 THR A N 1
ATOM 595 C CA . THR A 1 84 ? -5.937 -2.470 20.202 1.00 97.56 84 THR A CA 1
ATOM 596 C C . THR A 1 84 ? -5.580 -3.764 20.936 1.00 97.56 84 THR A C 1
ATOM 598 O O . THR A 1 84 ? -6.112 -4.038 22.014 1.00 97.56 84 THR A O 1
ATOM 601 N N . PHE A 1 85 ? -4.690 -4.587 20.368 1.00 98.06 85 PHE A N 1
ATOM 602 C CA . PHE A 1 85 ? -4.329 -5.877 20.938 1.00 98.06 85 PHE A CA 1
ATOM 603 C C . PHE A 1 85 ? -2.969 -6.422 20.476 1.00 98.06 85 PHE A C 1
ATOM 605 O O . PHE A 1 85 ? -2.403 -5.954 19.495 1.00 98.06 85 PHE A O 1
ATOM 612 N N . ASP A 1 86 ? -2.462 -7.465 21.150 1.00 97.75 86 ASP A N 1
ATOM 613 C CA . ASP A 1 86 ? -1.308 -8.231 20.657 1.00 97.75 86 ASP A CA 1
ATOM 614 C C . ASP A 1 86 ? -1.681 -9.007 19.389 1.00 97.75 86 ASP A C 1
ATOM 616 O O . ASP A 1 86 ? -2.333 -10.059 19.430 1.00 97.75 86 ASP A O 1
ATOM 620 N N . PHE A 1 87 ? -1.301 -8.439 18.250 1.00 97.75 87 PHE A N 1
ATOM 621 C CA . PHE A 1 87 ? -1.628 -8.951 16.930 1.00 97.75 87 PHE A CA 1
ATOM 622 C C . PHE A 1 87 ? -0.690 -10.065 16.449 1.00 97.75 87 PHE A C 1
ATOM 624 O O . PHE A 1 87 ? -0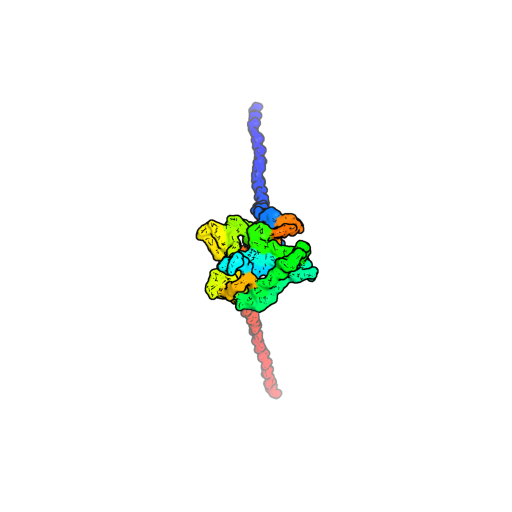.861 -10.554 15.327 1.00 97.75 87 PHE A O 1
ATOM 631 N N . THR A 1 88 ? 0.278 -10.494 17.267 1.00 97.25 88 THR A N 1
ATOM 632 C CA . THR A 1 88 ? 1.260 -11.522 16.905 1.00 97.25 88 THR A CA 1
ATOM 633 C C . THR A 1 88 ? 0.573 -12.802 16.429 1.00 97.25 88 THR A C 1
ATOM 635 O O . THR A 1 88 ? -0.258 -13.393 17.115 1.00 97.25 88 THR A O 1
ATOM 638 N N . GLY A 1 89 ? 0.902 -13.226 15.206 1.00 97.19 89 GLY A N 1
ATOM 639 C CA . GLY A 1 89 ? 0.307 -14.406 14.570 1.00 97.19 89 GLY A CA 1
ATOM 640 C C . GLY A 1 89 ? -1.128 -14.223 14.056 1.00 97.19 89 GLY A C 1
ATOM 641 O O . GLY A 1 89 ? -1.628 -15.117 13.381 1.00 97.19 89 GLY A O 1
ATOM 642 N N . ILE A 1 90 ? -1.775 -13.082 14.317 1.00 98.56 90 ILE A N 1
ATOM 643 C CA . ILE A 1 90 ? -3.153 -12.780 13.895 1.00 98.56 90 ILE A CA 1
ATOM 644 C C . ILE A 1 90 ? -3.159 -11.820 12.702 1.00 98.56 90 ILE A C 1
ATOM 646 O O . ILE A 1 90 ? -3.868 -12.070 11.727 1.00 98.56 90 ILE A O 1
ATOM 650 N N . CYS A 1 91 ? -2.344 -10.766 12.767 1.00 98.69 91 CYS A N 1
ATOM 651 C CA . CYS A 1 91 ? -2.221 -9.739 11.734 1.00 98.69 91 CYS A CA 1
ATOM 652 C C . CYS A 1 91 ? -0.766 -9.589 11.289 1.00 98.69 91 CYS A C 1
ATOM 654 O O . CYS A 1 91 ? 0.149 -9.887 12.059 1.00 98.69 91 CYS A O 1
ATOM 656 N N . ASN A 1 92 ? -0.543 -9.061 10.086 1.00 98.38 92 ASN A N 1
ATOM 657 C CA . ASN A 1 92 ? 0.716 -8.387 9.758 1.00 98.38 92 ASN A CA 1
ATOM 658 C C . ASN A 1 92 ? 0.471 -6.898 9.516 1.00 98.38 92 ASN A C 1
ATOM 660 O O . ASN A 1 92 ? -0.629 -6.471 9.155 1.00 98.38 92 ASN A O 1
ATOM 664 N N . ARG A 1 93 ? 1.537 -6.118 9.705 1.00 98.00 93 ARG A N 1
ATOM 665 C CA . ARG A 1 93 ? 1.566 -4.678 9.475 1.00 98.00 93 ARG A CA 1
ATOM 666 C C . ARG A 1 93 ? 2.822 -4.312 8.688 1.00 98.00 93 ARG A C 1
ATOM 668 O O . ARG A 1 93 ? 3.925 -4.591 9.153 1.00 98.00 93 ARG A O 1
ATOM 675 N N . TYR A 1 94 ? 2.647 -3.651 7.548 1.00 98.44 94 TYR A N 1
ATOM 676 C CA . TYR A 1 94 ? 3.722 -3.188 6.666 1.00 98.44 94 TYR A CA 1
ATOM 677 C C . TYR A 1 94 ? 3.671 -1.660 6.583 1.00 98.44 94 TYR A C 1
ATOM 679 O O . TYR A 1 94 ? 2.623 -1.119 6.244 1.00 98.44 94 TYR A O 1
ATOM 687 N N . ILE A 1 95 ? 4.754 -0.960 6.936 1.00 96.25 95 ILE A N 1
ATOM 688 C CA . ILE A 1 95 ? 4.728 0.506 7.158 1.00 96.25 95 ILE A CA 1
ATOM 689 C C . ILE A 1 95 ? 5.860 1.274 6.469 1.00 96.25 95 ILE A C 1
ATOM 691 O O . ILE A 1 95 ? 5.912 2.496 6.563 1.00 96.25 95 ILE A O 1
ATOM 695 N N . ASP A 1 96 ? 6.807 0.569 5.851 1.00 94.50 96 ASP A N 1
ATOM 696 C CA . ASP A 1 96 ? 8.008 1.162 5.273 1.00 94.50 96 ASP A CA 1
ATOM 697 C C . ASP A 1 96 ? 8.612 0.275 4.168 1.00 94.50 96 ASP A C 1
ATOM 699 O O . ASP A 1 96 ? 8.093 -0.796 3.833 1.00 94.50 96 ASP A O 1
ATOM 703 N N . GLY A 1 97 ? 9.755 0.715 3.631 1.00 93.00 97 GLY A N 1
ATOM 704 C CA . GLY A 1 97 ? 10.510 0.004 2.596 1.00 93.00 97 GLY A CA 1
ATOM 705 C C . GLY A 1 97 ? 11.055 -1.372 3.007 1.00 93.00 97 GLY A C 1
ATOM 706 O O . GLY A 1 97 ? 11.488 -2.129 2.140 1.00 93.00 97 GLY A O 1
ATOM 707 N N . ASN A 1 98 ? 11.027 -1.736 4.296 1.00 94.06 98 ASN A N 1
ATOM 708 C CA . ASN A 1 98 ? 11.338 -3.101 4.733 1.00 94.06 98 ASN A CA 1
ATOM 709 C C . ASN A 1 98 ? 10.129 -4.024 4.543 1.00 94.06 98 ASN A C 1
ATOM 711 O O . ASN A 1 98 ? 10.296 -5.209 4.248 1.00 94.06 98 ASN A O 1
ATOM 715 N N . GLY A 1 99 ? 8.918 -3.483 4.696 1.00 97.44 99 GLY A N 1
ATOM 716 C CA . GLY A 1 99 ? 7.663 -4.214 4.544 1.00 97.44 99 GLY A CA 1
ATOM 717 C C . GLY A 1 99 ? 7.168 -4.323 3.103 1.00 97.44 99 GLY A C 1
ATOM 718 O O . GLY A 1 99 ? 6.542 -5.327 2.763 1.00 97.44 99 GLY A O 1
ATOM 719 N N . TYR A 1 100 ? 7.450 -3.333 2.253 1.00 98.31 100 TYR A N 1
ATOM 720 C CA . TYR A 1 100 ? 7.003 -3.339 0.859 1.00 98.31 100 TYR A CA 1
ATOM 721 C C . TYR A 1 100 ? 7.969 -2.634 -0.105 1.00 98.31 100 TYR A C 1
ATOM 723 O O . TYR A 1 100 ? 8.716 -1.736 0.283 1.00 98.31 100 TYR A O 1
ATOM 731 N N . SER A 1 101 ? 7.914 -2.992 -1.389 1.00 97.81 101 SER A N 1
A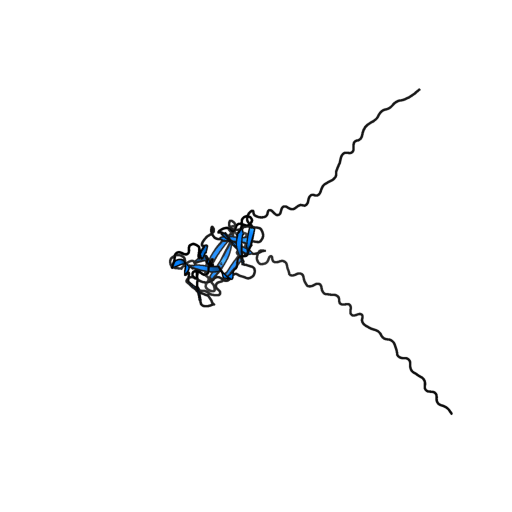TOM 732 C CA . SER A 1 101 ? 8.576 -2.262 -2.476 1.00 97.81 101 SER A CA 1
ATOM 733 C C . SER A 1 101 ? 7.767 -2.294 -3.773 1.00 97.81 101 SER A C 1
ATOM 735 O O . SER A 1 101 ? 6.793 -3.036 -3.906 1.00 97.81 101 SER A O 1
ATOM 737 N N . LEU A 1 102 ? 8.158 -1.456 -4.735 1.00 98.00 102 LEU A N 1
ATOM 738 C CA . LEU A 1 102 ? 7.608 -1.480 -6.086 1.00 98.00 102 LEU A CA 1
ATOM 739 C C . LEU A 1 102 ? 8.263 -2.599 -6.905 1.00 98.00 102 LEU A C 1
ATOM 741 O O . LEU A 1 102 ? 9.491 -2.713 -6.906 1.00 98.00 102 LEU A O 1
ATOM 745 N N . ARG A 1 103 ? 7.471 -3.366 -7.658 1.00 97.44 103 ARG A N 1
ATOM 746 C CA . ARG A 1 103 ? 7.983 -4.345 -8.629 1.00 97.44 103 ARG A CA 1
ATOM 747 C C . ARG A 1 103 ? 7.222 -4.250 -9.945 1.00 97.44 103 ARG A C 1
ATOM 749 O O . ARG A 1 103 ? 5.995 -4.228 -9.930 1.00 97.44 103 ARG A O 1
ATOM 756 N N . ILE A 1 104 ? 7.954 -4.234 -11.058 1.00 96.56 104 ILE A N 1
ATOM 757 C CA . ILE A 1 104 ? 7.375 -4.266 -12.405 1.00 96.56 104 ILE A CA 1
ATOM 758 C C . ILE A 1 104 ? 7.916 -5.496 -13.129 1.00 96.56 104 ILE A C 1
ATOM 760 O O . ILE A 1 104 ? 9.125 -5.610 -13.334 1.00 96.56 104 ILE A O 1
ATOM 764 N N . GLY A 1 105 ? 7.034 -6.447 -13.435 1.00 94.12 105 GLY A N 1
ATOM 765 C CA . GLY A 1 105 ? 7.389 -7.738 -14.023 1.00 94.12 105 GLY A CA 1
ATOM 766 C C . GLY A 1 105 ? 8.493 -8.459 -13.234 1.00 94.12 105 GLY A C 1
ATOM 767 O O . GLY A 1 105 ? 8.367 -8.767 -12.039 1.00 94.12 105 GLY A O 1
ATOM 768 N N . GLY A 1 106 ? 9.617 -8.721 -13.900 1.00 91.62 106 GLY A N 1
ATOM 769 C CA . GLY A 1 106 ? 10.787 -9.382 -13.312 1.00 91.62 106 GLY A CA 1
ATOM 770 C C . GLY A 1 106 ? 11.637 -8.513 -12.374 1.00 91.62 106 GLY A C 1
ATOM 771 O O . GLY A 1 106 ? 12.433 -9.061 -11.607 1.00 91.62 106 GLY A O 1
ATOM 772 N N . ASP A 1 107 ? 11.458 -7.193 -12.393 1.00 92.75 107 ASP A N 1
ATOM 773 C CA . ASP A 1 107 ? 12.412 -6.233 -11.839 1.00 92.75 107 ASP A CA 1
ATOM 774 C C . ASP A 1 107 ? 11.937 -5.600 -10.525 1.00 92.75 107 ASP A C 1
ATOM 776 O O . ASP A 1 107 ? 10.860 -5.006 -10.444 1.00 92.75 107 ASP A O 1
ATOM 780 N N . ASP A 1 108 ? 12.782 -5.661 -9.490 1.00 93.81 108 ASP A N 1
ATOM 781 C CA . ASP A 1 108 ? 12.561 -4.960 -8.218 1.00 93.81 108 ASP A CA 1
ATOM 782 C C . ASP A 1 108 ? 12.999 -3.490 -8.343 1.00 93.81 108 ASP A C 1
ATOM 784 O O . ASP A 1 108 ? 14.137 -3.180 -8.711 1.00 93.81 108 ASP A O 1
ATOM 788 N N . PHE A 1 109 ? 12.085 -2.568 -8.047 1.00 95.19 109 PHE A N 1
ATOM 789 C CA . PHE A 1 109 ? 12.303 -1.125 -8.135 1.00 95.19 109 PHE A CA 1
ATOM 790 C C . PHE A 1 109 ? 12.422 -0.454 -6.764 1.00 95.19 109 PHE A C 1
ATOM 792 O O . PHE A 1 109 ? 12.508 0.771 -6.720 1.00 95.19 109 PHE A O 1
ATOM 799 N N . GLY A 1 110 ? 12.512 -1.206 -5.660 1.00 92.38 110 GLY A N 1
ATOM 800 C CA . GLY A 1 110 ? 12.562 -0.643 -4.301 1.00 92.38 110 GLY A CA 1
ATOM 801 C C . GLY A 1 110 ? 13.684 0.369 -4.027 1.00 92.38 110 GLY A C 1
ATOM 802 O O . GLY A 1 110 ? 13.553 1.197 -3.134 1.00 92.38 110 GLY A O 1
ATOM 803 N N . THR A 1 111 ? 14.772 0.351 -4.804 1.00 92.69 111 THR A N 1
ATOM 804 C CA . THR A 1 111 ? 15.873 1.333 -4.707 1.00 92.69 111 THR A CA 1
ATOM 805 C C . THR A 1 111 ? 15.778 2.471 -5.730 1.00 92.69 111 THR A C 1
ATOM 807 O O . THR A 1 111 ? 16.492 3.470 -5.629 1.00 92.69 111 THR A O 1
ATOM 810 N N . ARG A 1 112 ? 14.911 2.328 -6.738 1.00 95.12 112 ARG A N 1
ATOM 811 C CA . ARG A 1 112 ? 14.759 3.258 -7.870 1.00 95.12 112 ARG A CA 1
ATOM 812 C C . ARG A 1 112 ? 13.483 4.088 -7.786 1.00 95.12 112 ARG A C 1
ATOM 814 O O . ARG A 1 112 ? 13.434 5.158 -8.386 1.00 95.12 112 ARG A O 1
ATOM 821 N N . TYR A 1 113 ? 12.489 3.594 -7.058 1.00 97.38 113 TYR A N 1
ATOM 822 C CA . TYR A 1 113 ? 11.215 4.245 -6.806 1.00 97.38 113 TYR A CA 1
ATOM 823 C C . TYR A 1 113 ? 10.855 4.132 -5.329 1.00 97.38 113 TYR A C 1
ATOM 825 O O . TYR A 1 113 ? 10.999 3.070 -4.723 1.00 97.38 113 TYR A O 1
ATOM 833 N N . ARG A 1 114 ? 10.319 5.218 -4.774 1.00 96.56 114 ARG A N 1
ATOM 834 C CA . ARG A 1 114 ? 9.663 5.223 -3.464 1.00 96.56 114 ARG A CA 1
ATOM 835 C C . ARG A 1 114 ? 8.153 5.301 -3.645 1.00 96.56 114 ARG A C 1
ATOM 837 O O . ARG A 1 114 ? 7.670 6.020 -4.516 1.00 96.56 114 ARG A O 1
ATOM 844 N N . LEU A 1 115 ? 7.413 4.613 -2.788 1.00 98.25 115 LEU A N 1
ATOM 845 C CA . LEU A 1 115 ? 5.968 4.784 -2.681 1.00 98.25 115 LEU A CA 1
ATOM 846 C C . LEU A 1 115 ? 5.674 5.926 -1.709 1.00 98.25 115 LEU A C 1
ATOM 848 O O . LEU A 1 115 ? 6.233 5.968 -0.611 1.00 98.25 115 LEU A O 1
ATOM 852 N N . 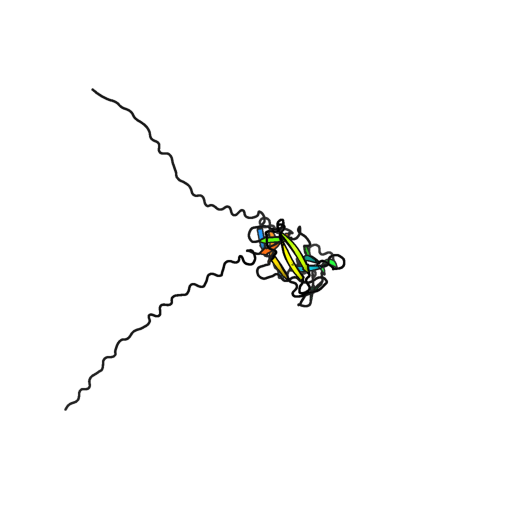ALA A 1 116 ? 4.834 6.868 -2.124 1.00 97.69 116 ALA A N 1
ATOM 853 C CA . ALA A 1 116 ? 4.516 8.064 -1.358 1.00 97.69 116 ALA A CA 1
ATOM 854 C C . ALA A 1 116 ? 3.016 8.330 -1.383 1.00 97.69 116 ALA A C 1
ATOM 856 O O . ALA A 1 116 ? 2.396 8.231 -2.436 1.00 97.69 116 ALA A O 1
ATOM 857 N N . VAL A 1 117 ? 2.450 8.701 -0.237 1.00 98.31 117 VAL A N 1
ATOM 858 C CA . VAL A 1 117 ? 1.074 9.194 -0.178 1.00 98.31 117 VAL A CA 1
ATOM 859 C C . VAL A 1 117 ? 1.099 10.707 -0.364 1.00 98.31 117 VAL A C 1
ATOM 861 O O . VAL A 1 117 ? 1.809 11.411 0.356 1.00 98.31 117 VAL A O 1
ATOM 864 N N . VAL A 1 118 ? 0.336 11.205 -1.332 1.00 97.06 118 VAL A N 1
ATOM 865 C CA . VAL A 1 118 ? 0.182 12.629 -1.631 1.00 97.06 118 VAL A CA 1
ATOM 866 C C . VAL A 1 118 ? -1.270 13.019 -1.424 1.00 97.06 118 VAL A C 1
ATOM 868 O O . VAL A 1 118 ? -2.181 12.380 -1.939 1.00 97.06 118 VAL A O 1
ATOM 871 N N . LYS A 1 119 ? -1.480 14.086 -0.654 1.00 95.44 119 LYS A N 1
ATOM 872 C CA . LYS A 1 119 ? -2.795 14.693 -0.460 1.00 95.44 119 LYS A CA 1
ATOM 873 C C . LYS A 1 119 ? -2.928 15.876 -1.403 1.00 95.44 119 LYS A C 1
ATOM 875 O O . LYS A 1 119 ? -2.045 16.731 -1.455 1.00 95.44 119 LYS A O 1
ATOM 880 N N . THR A 1 120 ? -4.036 15.926 -2.119 1.00 92.25 120 THR A N 1
ATOM 881 C CA . THR A 1 120 ? -4.434 17.066 -2.941 1.00 92.25 120 THR A CA 1
ATOM 882 C C . THR A 1 120 ? -5.769 17.607 -2.436 1.00 92.25 120 THR A C 1
ATOM 884 O O . THR A 1 120 ? -6.387 17.039 -1.537 1.00 92.25 120 THR A O 1
ATOM 887 N N . ASN A 1 121 ? -6.248 18.694 -3.039 1.00 92.88 121 ASN A N 1
ATOM 888 C CA . ASN A 1 121 ? -7.592 19.200 -2.755 1.00 92.88 121 ASN A CA 1
ATOM 889 C C . ASN A 1 121 ? -8.704 18.277 -3.291 1.00 92.88 121 ASN A C 1
ATOM 891 O O . ASN A 1 121 ? -9.861 18.465 -2.934 1.00 92.88 121 ASN A O 1
ATOM 895 N N . GLN A 1 122 ? -8.372 17.324 -4.168 1.00 95.38 122 GLN A N 1
ATOM 896 C CA . GLN A 1 122 ? -9.341 16.462 -4.851 1.00 95.38 122 GLN A CA 1
ATOM 897 C C . GLN A 1 122 ? -9.330 15.029 -4.314 1.00 95.38 122 GLN A C 1
ATOM 899 O O . GLN A 1 122 ? -10.388 14.421 -4.186 1.00 95.38 122 GLN A O 1
ATOM 904 N N . ASP A 1 123 ? -8.151 14.501 -3.986 1.00 97.69 123 ASP A N 1
ATOM 905 C CA . ASP A 1 123 ? -7.962 13.104 -3.594 1.00 97.69 123 ASP A CA 1
ATOM 906 C C . ASP A 1 123 ? -6.722 12.906 -2.706 1.00 97.69 123 ASP A C 1
ATOM 908 O O . ASP A 1 123 ? -5.852 13.781 -2.598 1.00 97.69 123 ASP A O 1
ATOM 912 N N . VAL A 1 124 ? -6.632 11.724 -2.102 1.00 98.12 124 VAL A N 1
ATOM 913 C CA . VAL A 1 124 ? -5.429 11.174 -1.482 1.00 98.12 124 VAL A CA 1
ATOM 914 C C . VAL A 1 124 ? -4.920 10.026 -2.351 1.00 98.12 124 VAL A C 1
ATOM 916 O O . VAL A 1 124 ? -5.571 8.994 -2.492 1.00 98.12 124 VAL A O 1
ATOM 919 N N . GLU A 1 125 ? -3.734 10.200 -2.927 1.00 98.44 125 GLU A N 1
ATOM 920 C CA . GLU A 1 125 ? -3.158 9.272 -3.898 1.00 98.44 125 GLU A CA 1
ATOM 921 C C . GLU A 1 125 ? -1.916 8.578 -3.338 1.00 98.44 125 GLU A C 1
ATOM 923 O O . GLU A 1 125 ? -1.074 9.195 -2.684 1.00 98.44 125 GLU A O 1
ATOM 928 N N . LEU A 1 126 ? -1.760 7.294 -3.649 1.00 98.75 126 LEU A N 1
ATOM 929 C CA . LEU A 1 126 ? -0.483 6.599 -3.562 1.00 98.75 126 LEU A CA 1
ATOM 930 C C . LEU A 1 126 ? 0.223 6.711 -4.908 1.00 98.75 126 LEU A C 1
ATOM 932 O O . LEU A 1 126 ? -0.300 6.258 -5.927 1.00 98.75 126 LEU A O 1
ATOM 936 N N . ILE A 1 127 ? 1.436 7.251 -4.904 1.00 98.50 127 ILE A N 1
ATOM 937 C CA . ILE A 1 127 ? 2.243 7.433 -6.106 1.00 98.50 127 ILE A CA 1
ATOM 938 C C . ILE A 1 127 ? 3.599 6.733 -5.989 1.00 98.50 127 ILE A C 1
ATOM 940 O O . ILE A 1 127 ? 4.230 6.713 -4.929 1.00 98.50 127 ILE A O 1
ATOM 944 N N . ALA A 1 128 ? 4.066 6.176 -7.102 1.00 98.19 128 ALA A N 1
ATOM 945 C CA . ALA A 1 128 ? 5.428 5.695 -7.279 1.00 98.19 128 ALA A CA 1
ATOM 946 C C . ALA A 1 128 ? 6.297 6.850 -7.793 1.00 98.19 128 ALA A C 1
ATOM 948 O O . ALA A 1 128 ? 6.171 7.265 -8.944 1.00 98.19 128 ALA A O 1
ATOM 949 N N . VAL A 1 129 ? 7.180 7.366 -6.936 1.00 97.69 129 VAL A N 1
ATOM 950 C CA . VAL A 1 129 ? 8.060 8.506 -7.226 1.00 97.69 129 VAL A CA 1
ATOM 951 C C . VAL A 1 129 ? 9.466 8.003 -7.553 1.00 97.69 129 VAL A C 1
ATOM 953 O O . VAL A 1 129 ? 10.068 7.334 -6.707 1.00 97.69 129 VAL A O 1
ATOM 956 N N . PRO A 1 130 ? 10.023 8.324 -8.730 1.00 97.25 130 PRO A N 1
ATOM 957 C CA . PRO A 1 130 ? 11.362 7.891 -9.097 1.00 97.25 130 PRO A CA 1
ATOM 958 C C . PRO A 1 130 ? 12.445 8.659 -8.335 1.00 97.25 130 PRO A C 1
ATOM 960 O O . PRO A 1 130 ? 12.316 9.848 -8.045 1.00 97.25 130 PRO A O 1
ATOM 963 N N . SER A 1 131 ? 13.569 7.992 -8.077 1.00 94.31 131 SER A N 1
ATOM 964 C CA . SER A 1 131 ? 14.777 8.622 -7.527 1.00 94.31 131 SER A CA 1
ATOM 965 C C . SER A 1 131 ? 15.528 9.466 -8.568 1.00 94.31 131 SER A C 1
ATOM 967 O O . SER A 1 131 ? 16.332 10.321 -8.208 1.00 94.31 131 SER A O 1
ATOM 969 N N . ARG A 1 132 ? 15.301 9.215 -9.867 1.00 91.50 132 ARG A N 1
ATOM 970 C CA . ARG A 1 132 ? 15.894 9.961 -10.991 1.00 91.50 132 ARG A CA 1
ATOM 971 C C . ARG A 1 132 ? 14.846 10.876 -11.614 1.00 91.50 132 ARG A C 1
ATOM 973 O O . ARG A 1 132 ? 13.738 10.433 -11.884 1.00 91.50 132 ARG A O 1
ATOM 980 N N . THR A 1 133 ? 15.222 12.110 -11.930 1.00 85.38 133 THR A N 1
ATOM 981 C CA . THR A 1 133 ? 14.315 13.125 -12.498 1.00 85.38 133 THR A CA 1
ATOM 982 C C . THR A 1 133 ? 13.885 12.853 -13.941 1.00 85.38 133 THR A C 1
ATOM 984 O O . THR A 1 133 ? 12.908 13.430 -14.396 1.00 85.38 133 THR A O 1
ATOM 987 N N . SER A 1 134 ? 14.594 11.985 -14.668 1.00 88.81 134 SER A N 1
ATOM 988 C CA . SER A 1 134 ? 14.274 11.627 -16.056 1.00 88.81 134 SER A CA 1
ATOM 989 C C . SER A 1 134 ? 13.151 10.595 -16.191 1.00 88.81 134 SER A C 1
ATOM 991 O O . SER A 1 134 ? 12.738 10.299 -17.307 1.00 88.81 134 SER A O 1
ATOM 993 N N . ALA A 1 135 ? 12.725 9.980 -15.086 1.00 90.75 135 ALA A N 1
ATOM 994 C CA . ALA A 1 135 ? 11.683 8.964 -15.077 1.00 90.75 135 ALA A CA 1
ATOM 995 C C . ALA A 1 135 ? 10.345 9.560 -14.622 1.00 90.75 135 ALA A C 1
ATOM 997 O O . ALA A 1 135 ? 10.313 10.560 -13.905 1.00 90.75 135 ALA A O 1
ATOM 998 N N . SER A 1 136 ? 9.244 8.930 -15.029 1.00 93.25 136 SER A N 1
ATOM 999 C CA . SER A 1 136 ? 7.896 9.402 -14.711 1.00 93.25 136 SER A CA 1
ATOM 1000 C C . SER A 1 136 ? 7.410 8.909 -13.348 1.00 93.25 136 SER A C 1
ATOM 1002 O O . SER A 1 136 ? 7.745 7.808 -12.905 1.00 93.25 136 SER A O 1
ATOM 1004 N N . THR A 1 137 ? 6.592 9.736 -12.696 1.00 96.44 137 THR A N 1
ATOM 1005 C CA . THR A 1 137 ? 5.778 9.356 -11.534 1.00 96.44 137 THR A CA 1
ATOM 1006 C C . THR A 1 137 ? 4.524 8.630 -12.011 1.00 96.44 137 THR A C 1
ATOM 1008 O O . THR A 1 137 ? 3.937 9.017 -13.021 1.00 96.44 137 THR A O 1
ATOM 1011 N N . HIS A 1 138 ? 4.080 7.618 -11.267 1.00 97.56 138 HIS A N 1
ATOM 1012 C CA . HIS A 1 138 ? 2.870 6.857 -11.593 1.00 97.56 138 HIS A CA 1
ATOM 1013 C C . HIS A 1 138 ? 1.907 6.820 -10.409 1.00 97.56 138 HIS A C 1
ATOM 1015 O O . HIS A 1 138 ? 2.342 6.617 -9.276 1.00 97.56 138 HIS A O 1
ATOM 1021 N N . VAL A 1 139 ? 0.606 6.975 -10.670 1.00 98.06 139 VAL A N 1
ATOM 1022 C CA . VAL A 1 139 ? -0.432 6.732 -9.659 1.00 98.06 139 VAL A CA 1
ATOM 1023 C C . VAL A 1 139 ? -0.654 5.227 -9.526 1.00 98.06 139 VAL A C 1
ATOM 1025 O O . VAL A 1 139 ? -0.749 4.504 -10.519 1.00 98.06 139 VAL A O 1
ATOM 1028 N N . VAL A 1 140 ? -0.674 4.767 -8.281 1.00 98.62 140 VAL A N 1
ATOM 1029 C CA . VAL A 1 140 ? -0.722 3.354 -7.895 1.00 98.62 140 VAL A CA 1
ATOM 1030 C C . VAL A 1 140 ? -2.049 3.013 -7.229 1.00 98.62 140 VAL A C 1
ATOM 1032 O O . VAL A 1 140 ? -2.582 1.932 -7.450 1.00 98.62 140 VAL A O 1
ATOM 1035 N N . ALA A 1 141 ? -2.573 3.921 -6.406 1.00 98.62 141 ALA A N 1
ATOM 1036 C CA . ALA A 1 141 ? -3.843 3.758 -5.712 1.00 98.62 141 ALA A CA 1
ATOM 1037 C C . ALA A 1 141 ? -4.466 5.121 -5.387 1.00 98.62 141 ALA A C 1
ATOM 1039 O O . ALA A 1 141 ? -3.738 6.113 -5.272 1.00 98.62 141 ALA A O 1
ATOM 1040 N N . ARG A 1 142 ? -5.782 5.161 -5.176 1.00 98.56 142 ARG A N 1
ATOM 1041 C CA . ARG A 1 142 ? -6.538 6.371 -4.812 1.00 98.56 142 ARG A CA 1
ATOM 1042 C C . ARG A 1 142 ? -7.507 6.115 -3.669 1.00 98.56 142 ARG A C 1
ATOM 1044 O O . ARG A 1 142 ? -8.019 5.009 -3.527 1.00 98.56 142 ARG A O 1
ATOM 1051 N N . ALA A 1 143 ? -7.771 7.136 -2.861 1.00 98.19 143 ALA A N 1
ATOM 1052 C CA . ALA A 1 143 ? -8.801 7.071 -1.828 1.00 98.19 143 ALA A CA 1
ATOM 1053 C C . ALA A 1 143 ? -10.212 7.334 -2.380 1.00 98.19 143 ALA A C 1
ATOM 1055 O O . ALA A 1 143 ? -11.198 6.980 -1.730 1.00 98.19 143 ALA A O 1
ATOM 1056 N N . GLY A 1 144 ? -10.313 7.939 -3.569 1.00 97.06 144 GLY A N 1
ATOM 1057 C CA . GLY A 1 144 ? -11.585 8.291 -4.199 1.00 97.06 144 GLY A CA 1
ATOM 1058 C C . GLY A 1 144 ? -12.193 9.578 -3.638 1.00 97.06 144 GLY A C 1
ATOM 1059 O O . GLY A 1 144 ? -13.405 9.775 -3.727 1.00 97.06 144 GLY A O 1
ATOM 1060 N N . GLY A 1 145 ? -11.375 10.438 -3.028 1.00 96.62 145 GLY A N 1
ATOM 1061 C CA . GLY A 1 145 ? -11.791 11.724 -2.482 1.00 96.62 145 GLY A CA 1
ATOM 1062 C C . GLY A 1 145 ? -10.808 12.286 -1.456 1.00 96.62 145 GLY A C 1
ATOM 1063 O O . GLY A 1 145 ? -10.067 11.560 -0.791 1.00 96.62 145 GLY A O 1
ATOM 1064 N N . ALA A 1 146 ? -10.808 13.610 -1.309 1.00 95.25 146 ALA A N 1
ATOM 1065 C CA . ALA A 1 146 ? -10.045 14.280 -0.266 1.00 95.25 146 ALA A CA 1
ATOM 1066 C C . ALA A 1 146 ? -10.582 13.913 1.129 1.00 95.25 146 ALA A C 1
ATOM 1068 O O . ALA A 1 146 ? -11.785 13.746 1.336 1.00 95.25 146 ALA A O 1
ATOM 1069 N N . GLY A 1 147 ? -9.689 13.820 2.111 1.00 92.81 147 GLY A N 1
ATOM 1070 C CA . GLY A 1 147 ? -10.072 13.500 3.480 1.00 92.81 147 GLY A CA 1
ATOM 1071 C C . GLY A 1 147 ? -8.895 13.489 4.447 1.00 92.81 147 GLY A C 1
ATOM 1072 O O . GLY A 1 147 ? -7.741 13.719 4.076 1.00 92.81 147 GLY A O 1
ATOM 1073 N N . ALA A 1 148 ? -9.201 13.188 5.705 1.00 92.06 148 ALA A N 1
ATOM 1074 C CA . ALA A 1 148 ? -8.233 13.070 6.787 1.00 92.06 148 ALA A CA 1
ATOM 1075 C C . ALA A 1 148 ? -8.436 11.763 7.566 1.00 92.06 148 ALA A C 1
ATOM 1077 O O . ALA A 1 148 ? -9.449 11.083 7.417 1.00 92.06 148 ALA A O 1
ATOM 1078 N N . GLY A 1 149 ? -7.468 11.425 8.418 1.00 94.75 149 GLY A N 1
ATOM 1079 C CA . GLY A 1 149 ? -7.456 10.160 9.148 1.00 94.75 149 GLY A CA 1
ATOM 1080 C C . GLY A 1 149 ? -6.882 9.010 8.321 1.00 94.75 149 GLY A C 1
ATOM 1081 O O . GLY A 1 149 ? -6.097 9.227 7.399 1.00 94.75 149 GLY A O 1
ATOM 1082 N N . PHE A 1 150 ? -7.235 7.786 8.706 1.00 98.06 150 PHE A N 1
ATOM 1083 C CA . PHE A 1 150 ? -6.809 6.554 8.047 1.00 98.06 150 PHE A CA 1
ATOM 1084 C C . PHE A 1 150 ? -7.761 6.262 6.890 1.00 98.06 150 PHE A C 1
ATOM 1086 O O . PHE A 1 150 ? -8.871 5.781 7.107 1.00 98.06 150 PHE A O 1
ATOM 1093 N N . LEU A 1 151 ? -7.347 6.579 5.668 1.00 98.50 151 LEU A N 1
ATOM 1094 C CA . LEU A 1 151 ? -8.186 6.389 4.482 1.00 98.50 151 LEU A CA 1
ATOM 1095 C C . LEU A 1 151 ? -7.775 5.133 3.727 1.00 98.50 151 LEU A C 1
ATOM 1097 O O . LEU A 1 151 ? -6.580 4.875 3.574 1.00 98.50 151 LEU A O 1
ATOM 1101 N N . LYS A 1 152 ? -8.751 4.368 3.237 1.00 98.75 152 LYS A N 1
ATOM 1102 C CA . LYS A 1 152 ? -8.494 3.236 2.345 1.00 98.75 152 LYS A CA 1
ATOM 1103 C C . LYS A 1 152 ? -7.947 3.760 1.019 1.00 98.75 152 LYS A C 1
ATOM 1105 O O . LYS A 1 152 ? -8.431 4.761 0.508 1.00 98.75 152 LYS A O 1
ATOM 1110 N N . LEU A 1 153 ? -6.955 3.068 0.477 1.00 98.75 153 LEU A N 1
ATOM 1111 C CA . LEU A 1 153 ? -6.426 3.283 -0.863 1.00 98.75 153 LEU A CA 1
ATOM 1112 C C . LEU A 1 153 ? -6.826 2.090 -1.736 1.00 98.75 153 LEU A C 1
ATOM 1114 O O . LEU A 1 153 ? -6.460 0.954 -1.434 1.00 98.75 153 LEU A O 1
ATOM 1118 N N . GLU A 1 154 ? -7.566 2.347 -2.805 1.00 98.25 154 GLU A N 1
ATOM 1119 C CA . GLU A 1 154 ? -7.939 1.352 -3.809 1.00 98.25 154 GLU A CA 1
ATOM 1120 C C . GLU A 1 154 ? -6.895 1.345 -4.919 1.00 98.25 154 GLU A C 1
ATOM 1122 O O . GLU A 1 154 ? -6.555 2.399 -5.459 1.00 98.25 154 GLU A O 1
ATOM 1127 N N . LEU A 1 155 ? -6.364 0.166 -5.243 1.00 98.62 155 LEU A N 1
ATOM 1128 C CA . LEU A 1 155 ? -5.368 0.017 -6.300 1.00 98.62 155 LEU A CA 1
ATOM 1129 C C . LEU A 1 155 ? -5.952 0.412 -7.660 1.00 98.62 155 LEU A C 1
ATOM 1131 O O . LEU A 1 155 ? -7.068 0.038 -8.017 1.00 98.62 155 LEU A O 1
ATOM 1135 N N . GLU A 1 156 ? -5.158 1.142 -8.436 1.00 98.31 156 GLU A N 1
ATOM 1136 C CA . GLU A 1 156 ? -5.493 1.480 -9.814 1.00 98.31 156 GLU A CA 1
ATOM 1137 C C . GLU A 1 156 ? -5.476 0.223 -10.706 1.00 98.31 156 GLU A C 1
ATOM 1139 O O . GLU A 1 156 ? -4.728 -0.723 -10.430 1.00 98.31 156 GLU A O 1
ATOM 1144 N N . PRO A 1 157 ? -6.232 0.198 -11.820 1.00 97.12 157 PRO A N 1
ATOM 1145 C CA . PRO A 1 157 ? -6.301 -0.968 -12.696 1.00 97.12 157 PRO A CA 1
ATOM 1146 C C . PRO A 1 157 ? -4.923 -1.486 -13.123 1.00 97.12 157 PRO A C 1
ATOM 1148 O O . PRO A 1 157 ? -4.072 -0.726 -13.590 1.00 97.12 157 PRO A O 1
ATOM 1151 N N . GLY A 1 158 ? -4.712 -2.796 -12.977 1.00 97.12 158 GLY A N 1
ATOM 1152 C CA . GLY A 1 158 ? -3.462 -3.491 -13.306 1.00 97.12 158 GLY A CA 1
ATOM 1153 C C . GLY A 1 158 ? -2.455 -3.575 -12.155 1.00 97.12 158 GLY A C 1
ATOM 1154 O O . GLY A 1 158 ? -1.558 -4.420 -12.208 1.00 97.12 158 GLY A O 1
ATOM 1155 N N . TRP A 1 159 ? -2.608 -2.757 -11.111 1.00 98.44 159 TRP A N 1
ATOM 1156 C CA . TRP A 1 159 ? -1.838 -2.905 -9.881 1.00 98.44 159 TRP A CA 1
ATOM 1157 C C . TRP A 1 159 ? -2.431 -3.997 -8.989 1.00 98.44 159 TRP A C 1
ATOM 1159 O O . TRP A 1 159 ? -3.642 -4.191 -8.954 1.00 98.44 159 TRP A O 1
ATOM 1169 N N . LYS A 1 160 ? -1.564 -4.709 -8.270 1.00 98.50 160 LYS A N 1
ATOM 1170 C CA . LYS A 1 160 ? -1.925 -5.784 -7.333 1.00 98.50 160 LYS A CA 1
ATOM 1171 C C . LYS A 1 160 ? -0.897 -5.927 -6.224 1.00 98.50 160 LYS A C 1
ATOM 1173 O O . LYS A 1 160 ? 0.225 -5.420 -6.339 1.00 98.50 160 LYS A O 1
ATOM 1178 N N . LEU A 1 161 ? -1.257 -6.638 -5.162 1.00 98.69 161 LEU A N 1
ATOM 1179 C CA . LEU A 1 161 ? -0.293 -7.069 -4.154 1.00 98.69 161 LEU A CA 1
ATOM 1180 C C . LEU A 1 161 ? 0.257 -8.454 -4.493 1.00 98.69 161 LEU A C 1
ATOM 1182 O O . LEU A 1 161 ? -0.463 -9.381 -4.852 1.00 98.69 161 LEU A O 1
ATOM 1186 N N . MET A 1 162 ? 1.567 -8.609 -4.338 1.00 98.62 162 MET A N 1
ATOM 1187 C CA . MET A 1 162 ? 2.244 -9.902 -4.430 1.00 98.62 162 MET A CA 1
ATOM 1188 C C . MET A 1 162 ? 3.170 -10.053 -3.224 1.00 98.62 162 MET A C 1
ATOM 1190 O O . MET A 1 162 ? 3.624 -9.070 -2.645 1.00 98.62 162 MET A O 1
ATOM 1194 N N . ARG A 1 163 ? 3.494 -11.279 -2.831 1.00 98.44 163 ARG A N 1
ATOM 1195 C CA . ARG A 1 163 ? 4.438 -11.573 -1.754 1.00 98.44 163 ARG A CA 1
ATOM 1196 C C . ARG A 1 163 ? 5.785 -11.976 -2.327 1.00 98.44 163 ARG A C 1
ATOM 1198 O O . ARG A 1 163 ? 5.861 -12.732 -3.294 1.00 98.44 163 ARG A O 1
ATOM 1205 N N . ARG A 1 164 ? 6.859 -11.490 -1.705 1.00 97.62 164 ARG A N 1
ATOM 1206 C CA . ARG A 1 164 ? 8.223 -11.916 -2.016 1.00 97.62 164 ARG A CA 1
ATOM 1207 C C . ARG A 1 164 ? 8.448 -13.342 -1.520 1.00 97.62 164 ARG A C 1
ATOM 1209 O O . ARG A 1 164 ? 8.180 -13.640 -0.355 1.00 97.62 164 ARG A O 1
ATOM 1216 N N . HIS A 1 165 ? 8.979 -14.197 -2.381 1.00 97.31 165 HIS A N 1
ATOM 1217 C CA . HIS A 1 165 ? 9.320 -15.581 -2.065 1.00 97.31 165 HIS A CA 1
ATOM 1218 C C . HIS A 1 165 ? 10.789 -15.873 -2.387 1.00 97.31 165 HIS A C 1
ATOM 1220 O O . HIS A 1 165 ? 11.367 -15.268 -3.289 1.00 97.31 165 HIS A O 1
ATOM 1226 N N . TYR A 1 166 ? 11.389 -16.800 -1.640 1.00 95.19 166 TYR A N 1
ATOM 1227 C CA . TYR A 1 166 ? 12.676 -17.420 -1.969 1.00 95.19 166 TYR A CA 1
ATOM 1228 C C . TYR A 1 166 ? 12.467 -18.930 -2.100 1.00 95.19 166 TYR A C 1
ATOM 1230 O O . TYR A 1 166 ? 12.238 -19.615 -1.098 1.00 95.19 166 TYR A O 1
ATOM 1238 N N . GLY A 1 167 ? 12.473 -19.430 -3.339 1.00 92.38 167 GLY A N 1
ATOM 1239 C CA . GLY A 1 167 ? 11.906 -20.747 -3.644 1.00 92.38 167 GLY A CA 1
ATOM 1240 C C . GLY A 1 167 ? 10.443 -20.808 -3.192 1.00 92.38 167 GLY A C 1
ATOM 1241 O O . GLY A 1 167 ? 9.675 -19.882 -3.450 1.00 92.38 167 GLY A O 1
ATOM 1242 N N . ASP A 1 168 ? 10.084 -21.839 -2.431 1.00 93.00 168 ASP A N 1
ATOM 1243 C CA . ASP A 1 168 ? 8.721 -22.018 -1.907 1.00 93.00 168 ASP A CA 1
ATOM 1244 C C . ASP A 1 168 ? 8.448 -21.235 -0.613 1.00 93.00 168 ASP A C 1
ATOM 1246 O O . ASP A 1 168 ? 7.323 -21.193 -0.111 1.00 93.00 168 ASP A O 1
ATOM 1250 N N . ARG A 1 169 ? 9.470 -20.590 -0.038 1.00 96.19 169 ARG A N 1
ATOM 1251 C CA . ARG A 1 169 ? 9.333 -19.887 1.237 1.00 96.19 169 ARG A CA 1
ATOM 1252 C C . ARG A 1 169 ? 8.789 -18.477 1.034 1.00 96.19 169 ARG A C 1
ATOM 1254 O O . ARG A 1 169 ? 9.487 -17.607 0.513 1.00 96.19 169 ARG A O 1
ATOM 1261 N N . ALA A 1 170 ? 7.599 -18.232 1.576 1.00 96.44 170 ALA A N 1
ATOM 1262 C CA . ALA A 1 170 ? 7.045 -16.893 1.739 1.00 96.44 170 ALA A CA 1
ATOM 1263 C C . ALA A 1 170 ? 7.901 -16.040 2.695 1.00 96.44 170 ALA A C 1
ATOM 1265 O O . ALA A 1 170 ? 8.265 -16.481 3.791 1.00 96.44 170 ALA A O 1
ATOM 1266 N N . LEU A 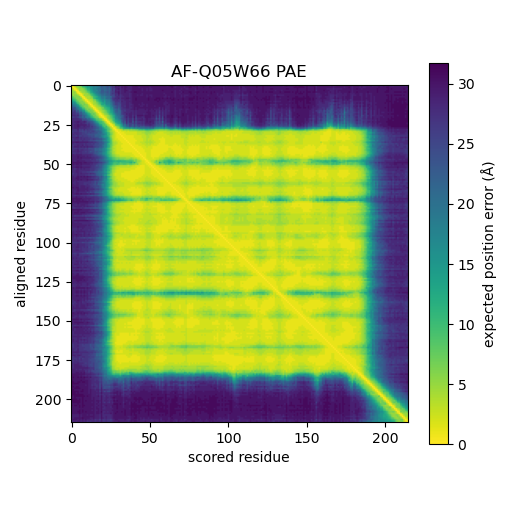1 171 ? 8.201 -14.803 2.293 1.00 96.38 171 LEU A N 1
ATOM 1267 C CA . LEU A 1 171 ? 8.924 -13.822 3.104 1.00 96.38 171 LEU A CA 1
ATOM 1268 C C . LEU A 1 171 ? 7.990 -12.715 3.619 1.00 96.38 171 LEU A C 1
ATOM 1270 O O . LEU A 1 171 ? 6.858 -12.533 3.165 1.00 96.38 171 LEU A O 1
ATOM 1274 N N . GLY A 1 172 ? 8.492 -11.945 4.585 1.00 96.50 172 GLY A N 1
ATOM 1275 C CA . GLY A 1 172 ? 7.777 -10.832 5.215 1.00 96.50 172 GLY A CA 1
ATOM 1276 C C . GLY A 1 172 ? 7.730 -9.544 4.388 1.00 96.50 172 GLY A C 1
ATOM 1277 O O . GLY A 1 172 ? 7.545 -8.486 4.971 1.00 96.50 172 GLY A O 1
ATOM 1278 N N . HIS A 1 173 ? 7.926 -9.614 3.070 1.00 98.12 173 HIS A N 1
ATOM 1279 C CA . HIS A 1 173 ? 7.967 -8.447 2.191 1.00 98.12 173 HIS A CA 1
ATOM 1280 C C . HIS A 1 173 ? 6.897 -8.554 1.105 1.00 98.12 173 HIS A C 1
ATOM 1282 O O . HIS A 1 173 ? 6.729 -9.619 0.501 1.00 98.12 173 HIS A O 1
ATOM 1288 N N . LEU A 1 174 ? 6.196 -7.452 0.855 1.00 98.69 174 LEU A N 1
ATOM 1289 C CA . LEU A 1 174 ? 5.204 -7.326 -0.206 1.00 98.69 174 LEU A CA 1
ATOM 1290 C C . LEU A 1 174 ? 5.763 -6.556 -1.400 1.00 98.69 174 LEU A C 1
ATOM 1292 O O . LEU A 1 174 ? 6.588 -5.660 -1.274 1.00 98.69 174 LEU A O 1
ATOM 1296 N N . TYR A 1 175 ? 5.248 -6.882 -2.568 1.00 98.56 175 TYR A N 1
ATOM 1297 C CA . TYR A 1 175 ? 5.399 -6.104 -3.773 1.00 98.56 175 TYR A CA 1
ATOM 1298 C C . TYR A 1 175 ? 4.083 -5.412 -4.077 1.00 98.56 175 TYR A C 1
ATOM 1300 O O . TYR A 1 175 ? 3.054 -6.074 -4.209 1.00 98.56 175 TYR A O 1
ATOM 1308 N N . VAL A 1 176 ? 4.137 -4.092 -4.232 1.00 98.56 176 VAL A N 1
ATOM 1309 C CA . VAL A 1 176 ? 3.126 -3.374 -5.002 1.00 98.56 176 VAL A CA 1
ATOM 1310 C C . VAL A 1 176 ? 3.510 -3.561 -6.462 1.00 98.56 176 VAL A C 1
ATOM 1312 O O . VAL A 1 176 ? 4.546 -3.066 -6.914 1.00 98.56 176 VAL A O 1
ATOM 1315 N N . PHE A 1 177 ? 2.748 -4.408 -7.142 1.00 98.56 177 PHE A N 1
ATOM 1316 C CA . PHE A 1 177 ? 3.164 -5.072 -8.366 1.00 98.56 177 PHE A CA 1
ATOM 1317 C C . PHE A 1 177 ? 2.327 -4.635 -9.561 1.00 98.56 177 PHE A C 1
ATOM 1319 O O . PHE A 1 177 ? 1.111 -4.477 -9.457 1.00 98.56 177 PHE A O 1
ATOM 1326 N N . ARG A 1 178 ? 2.983 -4.552 -10.717 1.00 97.75 178 ARG A N 1
ATOM 1327 C CA . ARG A 1 178 ? 2.354 -4.508 -12.040 1.00 97.75 178 ARG A CA 1
ATOM 1328 C C . ARG A 1 178 ? 3.202 -5.318 -13.021 1.00 97.75 178 ARG A C 1
ATOM 1330 O O . ARG A 1 178 ? 4.399 -5.463 -12.809 1.00 97.75 178 ARG A O 1
ATOM 1337 N N . GLU A 1 179 ? 2.614 -5.853 -14.086 1.00 96.38 179 GLU A N 1
ATOM 1338 C CA . GLU A 1 179 ? 3.382 -6.624 -15.080 1.00 96.38 179 GLU A CA 1
ATOM 1339 C C . GLU A 1 179 ? 4.277 -5.718 -15.939 1.00 96.38 179 GLU A C 1
ATOM 1341 O O . GLU A 1 179 ? 5.469 -5.961 -16.095 1.00 96.38 179 GLU A O 1
ATOM 1346 N N . VAL A 1 180 ? 3.702 -4.626 -16.439 1.00 95.25 180 VAL A N 1
ATOM 1347 C CA . VAL A 1 180 ? 4.357 -3.620 -17.284 1.00 95.25 180 VAL A CA 1
ATOM 1348 C C . VAL A 1 180 ? 4.034 -2.225 -16.764 1.00 95.25 180 VAL A C 1
ATOM 1350 O O . VAL A 1 180 ? 3.073 -2.051 -16.023 1.00 95.25 180 VAL A O 1
ATOM 1353 N N . TRP A 1 181 ? 4.824 -1.214 -17.117 1.00 94.19 181 TRP A N 1
ATOM 1354 C CA . TRP A 1 181 ? 4.523 0.162 -16.715 1.00 94.19 181 TRP A CA 1
ATOM 1355 C C . TRP A 1 181 ? 3.200 0.659 -17.322 1.00 94.19 181 TRP A C 1
ATOM 1357 O O . TRP A 1 181 ? 2.899 0.298 -18.460 1.00 94.19 181 TRP A O 1
ATOM 1367 N N . PRO A 1 182 ? 2.437 1.520 -16.616 1.00 92.19 182 PRO A N 1
ATOM 1368 C CA . PRO A 1 182 ? 1.238 2.131 -17.186 1.00 92.19 182 PRO A CA 1
ATOM 1369 C C . PRO A 1 182 ? 1.547 2.861 -18.499 1.00 92.19 182 PRO A C 1
ATOM 1371 O O . PRO A 1 182 ? 2.470 3.680 -18.543 1.00 92.19 182 PRO A O 1
ATOM 1374 N N . GLY A 1 183 ? 0.774 2.577 -19.549 1.00 88.62 183 GLY A N 1
ATOM 1375 C CA . GLY A 1 183 ? 0.967 3.150 -20.886 1.00 88.62 183 GLY A CA 1
ATOM 1376 C C . GLY A 1 183 ? 2.024 2.427 -21.726 1.00 88.62 183 GLY A C 1
ATOM 1377 O O . GLY A 1 183 ? 2.338 2.873 -22.824 1.00 88.62 183 GLY A O 1
ATOM 1378 N N . SER A 1 184 ? 2.583 1.328 -21.213 1.00 87.88 184 SER A N 1
ATOM 1379 C CA . SER A 1 184 ? 3.449 0.397 -21.954 1.00 87.88 184 SER A CA 1
ATOM 1380 C C . SER A 1 184 ? 2.765 -0.952 -22.191 1.00 87.88 184 SER A C 1
ATOM 1382 O O . SER A 1 184 ? 3.428 -1.926 -22.545 1.00 87.88 184 SER A O 1
ATOM 1384 N N . GLU A 1 185 ? 1.455 -1.038 -21.945 1.00 83.25 185 GLU A N 1
ATOM 1385 C CA . GLU A 1 185 ? 0.670 -2.218 -22.277 1.00 83.25 185 GLU A CA 1
ATOM 1386 C C . GLU A 1 185 ? 0.751 -2.516 -23.784 1.00 83.25 185 GLU A C 1
ATOM 1388 O O . GLU A 1 185 ? 0.625 -1.597 -24.596 1.00 83.25 185 GLU A O 1
ATOM 1393 N N . PRO A 1 186 ? 0.958 -3.786 -24.175 1.00 76.38 186 PRO A N 1
ATOM 1394 C CA . PRO A 1 186 ? 0.862 -4.167 -25.573 1.00 76.38 186 PRO A CA 1
ATOM 1395 C C . PRO A 1 186 ? -0.559 -3.886 -26.063 1.00 76.38 186 PRO A C 1
ATOM 1397 O O . PRO A 1 186 ? -1.534 -4.248 -25.400 1.00 76.38 186 PRO A O 1
ATOM 1400 N N . GLU A 1 187 ? -0.664 -3.226 -27.213 1.00 77.75 187 GLU A N 1
ATOM 1401 C CA . GLU A 1 187 ? -1.945 -2.981 -27.865 1.00 77.75 187 GLU A CA 1
ATOM 1402 C C . GLU A 1 187 ? -2.659 -4.328 -28.064 1.00 77.75 187 GLU A C 1
ATOM 1404 O O . GLU A 1 187 ? -2.014 -5.287 -28.512 1.00 77.75 187 GLU A O 1
ATOM 1409 N N . PRO A 1 188 ? -3.944 -4.460 -27.680 1.00 72.75 188 PRO A N 1
ATOM 1410 C CA . PRO A 1 188 ? -4.687 -5.683 -27.933 1.00 72.75 188 PRO A CA 1
ATOM 1411 C C . PRO A 1 188 ? -4.570 -6.019 -29.415 1.00 72.75 188 PRO A C 1
ATOM 1413 O O . PRO A 1 188 ? -4.853 -5.169 -30.255 1.00 72.75 188 PRO A O 1
ATOM 1416 N N . ALA A 1 189 ? -4.129 -7.238 -29.735 1.00 68.12 189 ALA A N 1
ATOM 1417 C CA . ALA A 1 189 ? -4.091 -7.683 -31.118 1.00 68.12 189 ALA A CA 1
ATOM 1418 C C . ALA A 1 189 ? -5.495 -7.506 -31.707 1.00 68.12 189 ALA A C 1
ATOM 1420 O O . ALA A 1 189 ? -6.457 -8.084 -31.191 1.00 68.12 189 ALA A O 1
ATOM 1421 N N . GLU A 1 190 ? -5.608 -6.668 -32.738 1.00 71.69 190 GLU A N 1
ATOM 1422 C CA . GLU A 1 190 ? -6.858 -6.469 -33.456 1.00 71.69 190 GLU A CA 1
ATOM 1423 C C . GLU A 1 190 ? -7.360 -7.852 -33.894 1.00 71.69 190 GLU A C 1
ATOM 1425 O O . GLU A 1 190 ? -6.569 -8.640 -34.431 1.00 71.69 190 GLU A O 1
ATOM 1430 N N . PRO A 1 191 ? -8.619 -8.222 -33.591 1.00 57.38 191 PRO A N 1
ATOM 1431 C CA . PRO A 1 191 ? -9.124 -9.526 -33.974 1.00 57.38 191 PRO A CA 1
ATOM 1432 C C . PRO A 1 191 ? -8.977 -9.647 -35.487 1.00 57.38 191 PRO A C 1
ATOM 14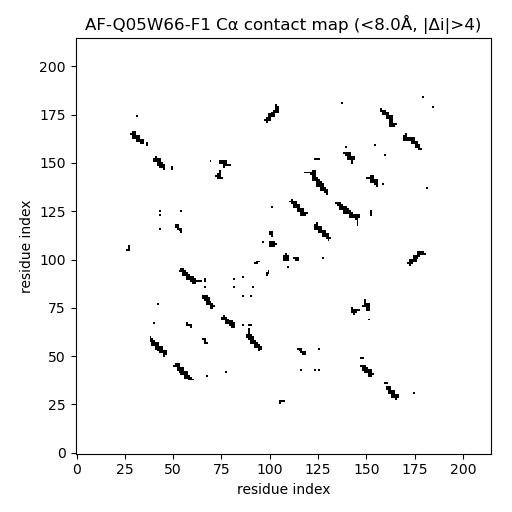34 O O . PRO A 1 191 ? -9.483 -8.804 -36.225 1.00 57.38 191 PRO A O 1
ATOM 1437 N N . ALA A 1 192 ? -8.252 -10.677 -35.930 1.00 59.38 192 ALA A N 1
ATOM 1438 C CA . ALA A 1 192 ? -8.089 -10.973 -37.342 1.00 59.38 192 ALA A CA 1
ATOM 1439 C C . ALA A 1 192 ? -9.481 -11.004 -37.980 1.00 59.38 192 ALA A C 1
ATOM 1441 O O . ALA A 1 192 ? -10.306 -11.860 -37.642 1.00 59.38 192 ALA A O 1
ATOM 1442 N N . GLN A 1 193 ? -9.751 -10.024 -38.844 1.00 53.44 193 GLN A N 1
ATOM 1443 C CA . GLN A 1 193 ? -10.985 -9.966 -39.606 1.00 53.44 193 GLN A CA 1
ATOM 1444 C C . GLN A 1 193 ? -11.076 -11.279 -40.374 1.00 53.44 193 GLN A C 1
ATOM 1446 O O . GLN A 1 193 ? -10.201 -11.632 -41.163 1.00 53.44 193 GLN A O 1
ATOM 1451 N N . SER A 1 194 ? -12.083 -12.071 -40.025 1.00 49.09 194 SER A N 1
ATOM 1452 C CA . SER A 1 194 ? -12.366 -13.323 -40.700 1.00 49.09 194 SER A CA 1
ATOM 1453 C C . SER A 1 194 ? -12.960 -12.928 -42.042 1.00 49.09 194 SER A C 1
ATOM 1455 O O . SER A 1 194 ? -14.142 -12.589 -42.101 1.00 49.09 194 SER A O 1
ATOM 1457 N N . ASP A 1 195 ? -12.139 -12.912 -43.091 1.00 50.34 195 ASP A N 1
ATOM 1458 C CA . ASP A 1 195 ? -12.611 -12.806 -44.469 1.00 50.34 195 ASP A CA 1
ATOM 1459 C C . ASP A 1 195 ? -13.547 -13.991 -44.735 1.00 50.34 195 ASP A C 1
ATOM 1461 O O . ASP A 1 195 ? -13.137 -15.089 -45.111 1.00 50.34 195 ASP A O 1
ATOM 1465 N N . THR A 1 196 ? -14.830 -13.791 -44.444 1.00 47.53 196 THR A N 1
ATOM 1466 C CA . THR A 1 196 ? -15.893 -14.709 -44.829 1.00 47.53 196 THR A CA 1
ATOM 1467 C C . THR A 1 196 ? -16.262 -14.321 -46.248 1.00 47.53 196 THR A C 1
ATOM 1469 O O . THR A 1 196 ? -17.043 -13.399 -46.464 1.00 47.53 196 THR A O 1
ATOM 1472 N N . ASP A 1 197 ? -15.622 -14.991 -47.200 1.00 50.56 197 ASP A N 1
ATOM 1473 C CA . ASP A 1 197 ? -15.974 -14.992 -48.617 1.00 50.56 197 ASP A CA 1
ATOM 1474 C C . ASP A 1 197 ? -17.474 -15.318 -48.775 1.00 50.56 197 ASP A C 1
ATOM 1476 O O . ASP A 1 197 ? -17.897 -16.427 -48.426 1.00 50.56 197 ASP A O 1
ATOM 1480 N N . PRO A 1 198 ? -18.322 -14.385 -49.249 1.00 49.03 198 PRO A N 1
ATOM 1481 C CA . PRO A 1 198 ? -19.710 -14.676 -49.538 1.00 49.03 198 PRO A CA 1
ATOM 1482 C C . PRO A 1 198 ? -19.793 -15.184 -50.977 1.00 49.03 198 PRO A C 1
ATOM 1484 O O . PRO A 1 198 ? -20.238 -14.476 -51.876 1.00 49.03 198 PRO A O 1
ATOM 1487 N N . SER A 1 199 ? -19.369 -16.425 -51.194 1.00 48.66 199 SER A N 1
ATOM 1488 C CA . SER A 1 199 ? -19.645 -17.149 -52.437 1.00 48.66 199 SER A CA 1
ATOM 1489 C C . SER A 1 199 ? -20.606 -18.303 -52.149 1.00 48.66 199 SER A C 1
ATOM 1491 O O . SER A 1 199 ? -20.236 -19.472 -52.097 1.00 48.66 199 SER A O 1
ATOM 1493 N N . ALA A 1 200 ? -21.863 -17.927 -51.929 1.00 50.47 200 ALA A N 1
ATOM 1494 C CA . ALA A 1 200 ? -23.065 -18.736 -52.118 1.00 50.47 200 ALA A CA 1
ATOM 1495 C C . ALA A 1 200 ? -23.908 -17.952 -53.149 1.00 50.47 200 ALA A C 1
ATOM 1497 O O . ALA A 1 200 ? -23.894 -16.726 -53.128 1.00 50.47 200 ALA A O 1
ATOM 1498 N N . ASP A 1 201 ? -24.654 -18.501 -54.094 1.00 45.91 201 ASP A N 1
ATOM 1499 C CA . ASP A 1 201 ? -25.089 -19.856 -54.371 1.00 45.91 201 ASP A CA 1
ATOM 1500 C C . ASP A 1 201 ? -25.655 -19.858 -55.810 1.00 45.91 201 ASP A C 1
ATOM 1502 O O . ASP A 1 201 ? -25.885 -18.804 -56.412 1.00 45.91 201 ASP A O 1
ATOM 1506 N N . ASP A 1 202 ? -25.877 -21.060 -56.319 1.00 49.53 202 ASP A N 1
ATOM 1507 C CA . ASP A 1 202 ? -26.594 -21.494 -57.517 1.00 49.53 202 ASP A CA 1
ATOM 1508 C C . ASP A 1 202 ? -27.568 -20.527 -58.239 1.00 49.53 202 ASP A C 1
ATOM 1510 O O . ASP A 1 202 ? -28.468 -19.910 -57.673 1.00 49.53 202 ASP A O 1
ATOM 1514 N N . THR A 1 203 ? -27.530 -20.561 -59.578 1.00 40.41 203 THR A N 1
ATOM 1515 C CA . THR A 1 203 ? -28.722 -20.331 -60.416 1.00 40.41 203 THR A CA 1
ATOM 1516 C C . THR A 1 203 ? -28.776 -21.383 -61.522 1.00 40.41 203 THR A C 1
ATOM 1518 O O . THR A 1 203 ? -28.105 -21.284 -62.549 1.00 40.41 203 THR A O 1
ATOM 1521 N N . LYS A 1 204 ? -29.616 -22.399 -61.310 1.00 55.12 204 LYS A N 1
ATOM 1522 C CA . LYS A 1 204 ? -30.057 -23.370 -62.319 1.00 55.12 204 LYS A CA 1
ATOM 1523 C C . LYS A 1 204 ? -31.426 -22.925 -62.861 1.00 55.12 204 LYS A C 1
ATOM 1525 O O . LYS A 1 204 ? -32.340 -22.769 -62.056 1.00 55.12 204 LYS A O 1
ATOM 1530 N N . PRO A 1 205 ? -31.620 -22.747 -64.181 1.00 48.28 205 PRO A N 1
ATOM 1531 C CA . PRO A 1 205 ? -32.927 -22.410 -64.728 1.00 48.28 205 PRO A CA 1
ATOM 1532 C C . PRO A 1 205 ? -33.801 -23.654 -64.945 1.00 48.28 205 PRO A C 1
ATOM 1534 O O . PRO A 1 205 ? -33.357 -24.684 -65.457 1.00 48.28 205 PRO A O 1
ATOM 1537 N N . GLU A 1 206 ? -35.061 -23.514 -64.543 1.00 46.69 206 GLU A N 1
ATOM 1538 C CA . GLU A 1 206 ? -36.169 -24.452 -64.710 1.00 46.69 206 GLU A CA 1
ATOM 1539 C C . GLU A 1 206 ? -36.627 -24.504 -66.178 1.00 46.69 206 GLU A C 1
ATOM 1541 O O . GLU A 1 206 ? -36.874 -23.471 -66.802 1.00 46.69 206 GLU A O 1
ATOM 1546 N N . ALA A 1 207 ? -36.714 -25.710 -66.747 1.00 47.62 207 ALA A N 1
ATOM 1547 C CA . ALA A 1 207 ? -37.154 -25.938 -68.121 1.00 47.62 207 ALA A CA 1
ATOM 1548 C C . ALA A 1 207 ? -38.659 -26.246 -68.168 1.00 47.62 207 ALA A C 1
ATOM 1550 O O . ALA A 1 207 ? -39.151 -27.138 -67.477 1.00 47.62 207 ALA A O 1
ATOM 1551 N N . ALA A 1 208 ? -39.363 -25.500 -69.018 1.00 47.47 208 ALA A N 1
ATOM 1552 C CA . ALA A 1 208 ? -40.795 -25.585 -69.264 1.00 47.47 208 ALA A CA 1
ATOM 1553 C C . ALA A 1 208 ? -41.218 -26.889 -69.970 1.00 47.47 208 ALA A C 1
ATOM 1555 O O . ALA A 1 208 ? -40.550 -27.373 -70.883 1.00 47.47 208 ALA A O 1
ATOM 1556 N N . SER A 1 209 ? -42.381 -27.408 -69.570 1.00 56.44 209 SER A N 1
ATOM 1557 C CA . SER A 1 209 ? -43.101 -28.511 -70.219 1.00 56.44 209 SER A CA 1
ATOM 1558 C C . SER A 1 209 ? -44.028 -27.972 -71.325 1.00 56.44 209 SER A C 1
ATOM 1560 O O . SER A 1 209 ? -44.717 -26.978 -71.077 1.00 56.44 209 SER A O 1
ATOM 1562 N N . PRO A 1 210 ? -44.088 -28.578 -72.528 1.00 57.78 210 PRO A N 1
ATOM 1563 C CA . PRO A 1 210 ? -44.980 -28.124 -73.588 1.00 57.78 210 PRO A CA 1
ATOM 1564 C C . PRO A 1 210 ? -46.371 -28.772 -73.508 1.00 57.78 210 PRO A C 1
ATOM 1566 O O . PRO A 1 210 ? -46.527 -29.966 -73.253 1.00 57.78 210 PRO A O 1
ATOM 1569 N N . ALA A 1 211 ? -47.382 -27.954 -73.794 1.00 45.56 211 ALA A N 1
ATOM 1570 C CA . ALA A 1 211 ? -48.740 -28.375 -74.096 1.00 45.56 211 ALA A CA 1
ATOM 1571 C C . ALA A 1 211 ? -48.793 -29.079 -75.463 1.00 45.56 211 ALA A C 1
ATOM 1573 O O . ALA A 1 211 ? -48.237 -28.576 -76.439 1.00 45.56 211 ALA A O 1
ATOM 1574 N N . ALA A 1 212 ? -49.506 -30.203 -75.538 1.00 51.09 212 ALA A N 1
ATOM 1575 C CA . ALA A 1 212 ? -49.968 -30.792 -76.788 1.00 51.09 212 ALA A CA 1
ATOM 1576 C C . ALA A 1 212 ? -51.500 -30.731 -76.806 1.00 51.09 212 ALA A C 1
ATOM 1578 O O . ALA A 1 212 ? -52.167 -31.269 -75.920 1.00 51.09 212 ALA A O 1
ATOM 1579 N N . LEU A 1 213 ? -52.020 -30.023 -77.803 1.00 49.59 213 LEU A N 1
ATOM 1580 C CA . LEU A 1 213 ? -53.419 -29.958 -78.202 1.00 49.59 213 LEU A CA 1
ATOM 1581 C C . LEU A 1 213 ? -53.516 -30.539 -79.625 1.00 49.59 213 LEU A C 1
ATOM 1583 O O . LEU A 1 213 ? -52.524 -30.497 -80.350 1.00 49.59 213 LEU A O 1
ATOM 1587 N N . GLU A 1 214 ? -54.731 -30.954 -79.992 1.00 47.91 214 GLU A N 1
ATOM 1588 C CA . GLU A 1 214 ? -55.237 -31.390 -81.313 1.00 47.91 214 GLU A CA 1
ATOM 1589 C C . GLU A 1 214 ? -55.281 -32.912 -81.566 1.00 47.91 214 GLU A C 1
ATOM 1591 O O . GLU A 1 214 ? -54.389 -33.642 -81.136 1.00 47.91 214 GLU A O 1
ATOM 1596 N N . PRO A 1 215 ? -56.222 -33.387 -82.407 1.00 60.97 215 PRO A N 1
ATOM 1597 C CA . PRO A 1 215 ? -57.666 -33.115 -82.442 1.00 60.97 215 PRO A CA 1
ATOM 1598 C C . PRO A 1 215 ? -58.524 -34.364 -82.142 1.00 60.97 215 PRO A C 1
ATOM 1600 O O . PRO A 1 215 ? -58.020 -35.504 -82.263 1.00 60.97 215 PRO A O 1
#

Solvent-accessible surface area (backbone atoms only — not comparable to full-atom values): 13371 Å² total; per-residue (Å²): 133,90,80,90,81,89,86,82,89,78,85,87,78,84,82,83,82,78,83,68,85,89,76,78,78,81,66,46,85,54,47,78,41,82,56,74,61,89,38,47,48,41,27,40,32,51,44,90,94,47,91,46,45,39,58,32,38,42,32,51,70,39,90,90,54,72,36,57,48,80,46,81,75,67,39,20,39,43,47,66,46,41,78,80,52,90,35,81,86,30,39,51,79,29,69,50,79,79,26,36,34,41,28,46,56,76,43,80,30,55,90,49,33,46,80,44,46,46,79,52,94,64,30,36,33,34,30,40,41,46,76,48,90,91,52,76,69,43,82,44,23,37,20,69,25,46,83,80,60,36,28,34,38,48,65,37,94,74,46,45,65,22,32,34,20,53,82,92,44,78,50,85,29,35,26,52,28,29,68,57,60,92,92,61,67,79,76,76,79,73,76,79,78,77,84,73,78,84,84,77,77,89,86,82,84,85,82,85,83,83,89,85,82,87,132